Protein AF-A0A0K8SXY0-F1 (afdb_monomer)

Nearest PDB structures (foldseek):
  7ki6-assembly1_A  TM=1.899E-01  e=8.724E+00  Henipavirus hendraense

Solvent-accessible surface area (backbone atoms only — not comparable to full-atom values): 10814 Å² total; per-residue (Å²): 136,83,86,83,80,82,81,80,79,79,77,75,75,75,72,66,53,49,41,72,46,54,72,53,56,46,45,37,53,58,48,69,74,59,85,60,100,60,52,79,72,52,60,69,46,42,28,57,56,42,19,54,15,30,48,40,65,28,18,17,50,32,77,49,63,51,98,87,65,50,38,30,34,10,32,72,51,48,43,58,80,53,44,71,73,25,59,60,100,86,43,70,46,52,78,68,57,37,24,20,62,65,56,66,60,39,49,51,34,42,43,68,70,32,64,71,29,70,69,55,40,52,52,47,52,61,57,62,28,81,90,44,36,44,79,42,84,29,73,68,51,101,85,46,73,46,71,33,36,38,50,72,66,34,60,39,58,61,52,18,64,77,68,74,47,64,45,68,58,56,52,51,51,56,48,50,55,50,52,52,54,55,52,57,58,66,73,76,110

Foldseek 3Di:
DDPDDDDPPPPPPPPQAKDQDDLQRQLLLVLVVDPDDVNPVVNVCSQLQSQLLLLQNSIQQGDQADPVRFFFGGSNRHTPVLQQVADDPVGRGDRSNSRHPPCPSVVSSCCVPAVPDPVNSVLSVVCQDPPQWDWDWYDSDPPDIDTHTHGPCSCLVNCCVVVVHDSVVVSVVVVVVVVVVVVVVVVVD

Organism: Lygus hesperus (NCBI:txid30085)

Mean predicted aligned error: 8.33 Å

Secondary structure (DSSP, 8-state):
-------------------BPPHHHHHHHHHHH--SS-HHHHHTTHHHHHHHHHTTTTBTT-EEE-TTS-EEETTTTEEHHHHTT-B-SS-B--TTGGGSS-HHHHHHHHIIIIIT-HHHHHHHHHHTSTTSEEEEEEESSSS-EEEEEEES-TTHHHHHHHHT--HHHHHHHHHHHHHHHHHHHHT--

InterPro domains:
  IPR001916 Glycoside hydrolase, family 22 [PF00062] (20-129)
  IPR023346 Lysozyme-like domain superfamily [SSF53955] (19-121)

Structure (mmCIF, N/CA/C/O backbone):
data_AF-A0A0K8SXY0-F1
#
_entry.id   AF-A0A0K8SXY0-F1
#
loop_
_atom_site.group_PDB
_atom_site.id
_atom_site.type_symbol
_atom_site.label_atom_id
_atom_site.label_alt_id
_atom_site.label_comp_id
_atom_site.label_asym_id
_atom_site.label_entity_id
_atom_site.label_seq_id
_atom_site.pdbx_PDB_ins_code
_atom_site.Cartn_x
_atom_site.Cartn_y
_atom_site.Cartn_z
_atom_site.occupancy
_atom_site.B_iso_or_equiv
_atom_site.auth_seq_id
_atom_site.auth_comp_id
_atom_site.auth_asym_id
_atom_site.auth_atom_id
_atom_site.pdbx_PDB_model_num
ATOM 1 N N . ASP A 1 1 ? -59.173 16.186 -14.385 1.00 45.91 1 ASP A N 1
ATOM 2 C CA . ASP A 1 1 ? -58.382 15.503 -13.351 1.00 45.91 1 ASP A CA 1
ATOM 3 C C . ASP A 1 1 ? -57.474 14.436 -13.923 1.00 45.91 1 ASP A C 1
ATOM 5 O O . ASP A 1 1 ? -57.891 13.659 -14.769 1.00 45.91 1 ASP A O 1
ATOM 9 N N . ASN A 1 2 ? -56.249 14.426 -13.399 1.00 42.66 2 ASN A N 1
ATOM 10 C CA . ASN A 1 2 ? -55.312 13.306 -13.326 1.00 42.66 2 ASN A CA 1
ATOM 11 C C . ASN A 1 2 ? -54.768 12.685 -14.625 1.00 42.66 2 ASN A C 1
ATOM 13 O O . ASN A 1 2 ? -55.106 11.568 -15.006 1.00 42.66 2 ASN A O 1
ATOM 17 N N . MET A 1 3 ? -53.762 13.343 -15.210 1.00 43.72 3 MET A N 1
ATOM 18 C CA . MET A 1 3 ? -52.758 12.654 -16.026 1.00 43.72 3 MET A CA 1
ATOM 19 C C . MET A 1 3 ? -51.557 12.316 -15.134 1.00 43.72 3 MET A C 1
ATOM 21 O O . MET A 1 3 ? -50.691 13.145 -14.856 1.00 43.72 3 MET A O 1
ATOM 25 N N . ARG A 1 4 ? -51.568 11.087 -14.620 1.00 51.06 4 ARG A N 1
ATOM 26 C CA . ARG A 1 4 ? -50.570 10.510 -13.716 1.00 51.06 4 ARG A CA 1
ATOM 27 C C . ARG A 1 4 ? -49.247 10.332 -14.479 1.00 51.06 4 ARG A C 1
ATOM 29 O O . ARG A 1 4 ? -49.090 9.376 -15.230 1.00 51.06 4 ARG A O 1
ATOM 36 N N . ARG A 1 5 ? -48.309 11.274 -14.329 1.00 50.12 5 ARG A N 1
ATOM 37 C CA . ARG A 1 5 ? -46.941 11.159 -14.864 1.00 50.12 5 ARG A CA 1
ATOM 38 C C . ARG A 1 5 ? -46.142 10.202 -13.980 1.00 50.12 5 ARG A C 1
ATOM 40 O O . ARG A 1 5 ? -45.806 10.541 -12.850 1.00 50.12 5 ARG A O 1
ATOM 47 N N . LEU A 1 6 ? -45.862 9.006 -14.488 1.00 47.09 6 LEU A N 1
ATOM 48 C CA . LEU A 1 6 ? -44.918 8.075 -13.880 1.00 47.09 6 LEU A CA 1
ATOM 49 C C . LEU A 1 6 ? -43.503 8.500 -14.298 1.00 47.09 6 LEU A C 1
ATOM 51 O O . LEU A 1 6 ? -43.107 8.307 -15.445 1.00 47.09 6 LEU A O 1
ATOM 55 N N . VAL A 1 7 ? -42.761 9.128 -13.387 1.00 52.56 7 VAL A N 1
ATOM 56 C CA . VAL A 1 7 ? -41.328 9.393 -13.566 1.00 52.56 7 VAL A CA 1
ATOM 57 C C . VAL A 1 7 ? -40.590 8.124 -13.152 1.00 52.56 7 VAL A C 1
ATOM 59 O O . VAL A 1 7 ? -40.472 7.830 -11.966 1.00 52.56 7 VAL A O 1
ATOM 62 N N . ILE A 1 8 ? -40.146 7.337 -14.130 1.00 54.09 8 ILE A N 1
ATOM 63 C CA . ILE A 1 8 ? -39.266 6.192 -13.888 1.00 54.09 8 ILE A CA 1
ATOM 64 C C . ILE A 1 8 ? -37.859 6.760 -13.681 1.00 54.09 8 ILE A C 1
ATOM 66 O O . ILE A 1 8 ? -37.163 7.087 -14.640 1.00 54.09 8 ILE A O 1
ATOM 70 N N . LEU A 1 9 ? -37.460 6.928 -12.420 1.00 54.41 9 LEU A N 1
ATOM 71 C CA . LEU A 1 9 ? -36.069 7.177 -12.053 1.00 54.41 9 LEU A CA 1
ATOM 72 C C . LEU A 1 9 ? -35.292 5.877 -12.286 1.00 54.41 9 LEU A C 1
ATOM 74 O O . LEU A 1 9 ? -35.319 4.968 -11.458 1.00 54.41 9 LEU A O 1
ATOM 78 N N . LEU A 1 10 ? -34.630 5.776 -13.438 1.00 47.97 10 LEU A N 1
ATOM 79 C CA . LEU A 1 10 ? -33.591 4.779 -13.669 1.00 47.97 10 LEU A CA 1
ATOM 80 C C . LEU A 1 10 ? -32.416 5.114 -12.743 1.00 47.97 10 LEU A C 1
ATOM 82 O O . LEU A 1 10 ? -31.535 5.894 -13.097 1.00 47.97 10 LEU A O 1
ATOM 86 N N . PHE A 1 11 ? -32.416 4.538 -11.541 1.00 50.75 11 PHE A N 1
ATOM 87 C CA . PHE A 1 11 ? -31.198 4.397 -10.752 1.00 50.75 11 PHE A CA 1
ATOM 88 C C . PHE A 1 11 ? -30.287 3.433 -11.512 1.00 50.75 11 PHE A C 1
ATOM 90 O O . PHE A 1 11 ? -30.359 2.216 -11.349 1.00 50.75 11 PHE A O 1
ATOM 97 N N . MET A 1 12 ? -29.453 3.986 -12.392 1.00 52.22 12 MET A N 1
ATOM 98 C CA . 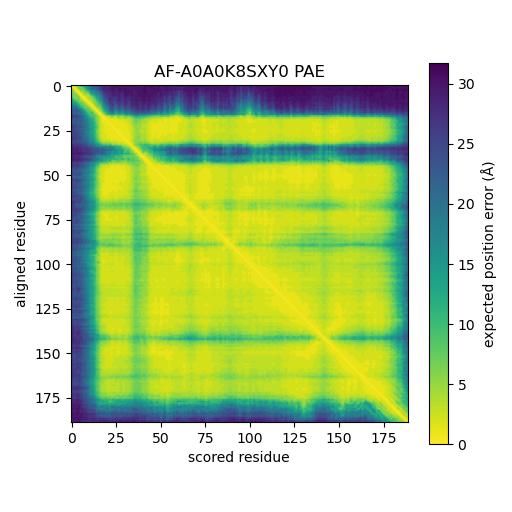MET A 1 12 ? -28.241 3.311 -12.831 1.00 52.22 12 MET A CA 1
ATOM 99 C C . MET A 1 12 ? -27.380 3.180 -11.577 1.00 52.22 12 MET A C 1
ATOM 101 O O . MET A 1 12 ? -26.667 4.110 -11.210 1.00 52.22 12 MET A O 1
ATOM 105 N N . ASN A 1 13 ? -27.515 2.059 -10.868 1.00 44.53 13 ASN A N 1
ATOM 106 C CA . ASN A 1 13 ? -26.505 1.645 -9.912 1.00 44.53 13 ASN A CA 1
ATOM 107 C C . ASN A 1 13 ? -25.232 1.479 -10.739 1.00 44.53 13 ASN A C 1
ATOM 109 O O . ASN A 1 13 ? -25.083 0.482 -11.446 1.00 44.53 13 ASN A O 1
ATOM 113 N N . ALA A 1 14 ? -24.372 2.498 -10.735 1.00 50.28 14 ALA A N 1
ATOM 114 C CA . ALA A 1 14 ? -22.998 2.326 -11.149 1.00 50.28 14 ALA A CA 1
ATOM 115 C C . ALA A 1 14 ? -22.452 1.241 -10.221 1.00 50.28 14 ALA A C 1
ATOM 117 O O . ALA A 1 14 ? -22.257 1.470 -9.029 1.00 50.28 14 ALA A O 1
ATOM 118 N N . LEU A 1 15 ? -22.349 0.020 -10.742 1.00 54.56 15 LEU A N 1
ATOM 119 C CA . LEU A 1 15 ? -21.572 -1.023 -10.105 1.00 54.56 15 LEU A CA 1
ATOM 120 C C . LEU A 1 15 ? -20.176 -0.422 -9.964 1.00 54.56 15 LEU A C 1
ATOM 122 O O . LEU A 1 15 ? -19.521 -0.167 -10.969 1.00 54.56 15 LEU A O 1
ATOM 126 N N . THR A 1 16 ? -19.769 -0.113 -8.735 1.00 57.59 16 THR A N 1
ATOM 127 C CA . THR A 1 16 ? -18.378 0.210 -8.420 1.00 57.59 16 THR A CA 1
ATOM 128 C C . THR A 1 16 ? -17.571 -1.012 -8.838 1.00 57.59 16 THR A C 1
ATOM 130 O O . THR A 1 16 ? -17.668 -2.073 -8.210 1.00 57.59 16 THR A O 1
ATOM 133 N N . HIS A 1 17 ? -16.896 -0.924 -9.979 1.00 77.69 17 HIS A N 1
ATOM 134 C CA . HIS A 1 17 ? -16.171 -2.046 -10.544 1.00 77.69 17 HIS A CA 1
ATOM 135 C C . HIS A 1 17 ? -14.803 -2.094 -9.880 1.00 77.69 17 HIS A C 1
ATOM 137 O O . HIS A 1 17 ? -13.905 -1.364 -10.256 1.00 77.69 17 HIS A O 1
ATOM 143 N N . GLY A 1 18 ? -14.636 -2.969 -8.891 1.00 84.56 18 GLY A N 1
ATOM 144 C CA . GLY A 1 18 ? -13.308 -3.294 -8.385 1.00 84.56 18 GLY A CA 1
ATOM 145 C C . GLY A 1 18 ? -12.412 -3.865 -9.485 1.00 84.56 18 GLY A C 1
ATOM 146 O O . GLY A 1 18 ? -12.882 -4.588 -10.370 1.00 84.56 18 GLY A O 1
ATOM 147 N N . ARG A 1 19 ? -11.109 -3.599 -9.403 1.00 94.19 19 ARG A N 1
ATOM 148 C CA . ARG A 1 19 ? -10.103 -4.084 -10.351 1.00 94.19 19 ARG A CA 1
ATOM 149 C C . ARG A 1 19 ? -8.942 -4.760 -9.631 1.00 94.19 19 ARG A C 1
ATOM 151 O O . ARG A 1 19 ? -8.464 -4.288 -8.607 1.00 94.19 19 ARG A O 1
ATOM 158 N N . VAL A 1 20 ? -8.442 -5.849 -10.214 1.00 97.00 20 VAL A N 1
ATOM 159 C CA . VAL A 1 20 ? -7.160 -6.452 -9.828 1.00 97.00 20 VAL A CA 1
ATOM 160 C C . VAL A 1 20 ? -6.093 -5.997 -10.816 1.00 97.00 20 VAL A C 1
ATOM 162 O O . VAL A 1 20 ? -6.227 -6.224 -12.019 1.00 97.00 20 VAL A O 1
ATOM 165 N N . PHE A 1 21 ? -5.048 -5.343 -10.320 1.00 96.62 21 PHE A N 1
ATOM 166 C CA . PHE A 1 21 ? -3.928 -4.872 -11.131 1.00 96.62 21 PHE A CA 1
ATOM 167 C C . PHE A 1 21 ? -2.786 -5.890 -11.128 1.00 96.62 21 PHE A C 1
ATOM 169 O O . PHE A 1 21 ? -2.522 -6.563 -10.133 1.00 96.62 21 PHE A O 1
ATOM 176 N N . THR A 1 22 ? -2.022 -5.967 -12.212 1.00 96.38 22 THR A N 1
ATOM 177 C CA . THR A 1 22 ? -0.651 -6.484 -12.109 1.00 96.38 22 THR A CA 1
ATOM 178 C C . THR A 1 22 ? 0.255 -5.438 -11.435 1.00 96.38 22 THR A C 1
ATOM 180 O O . THR A 1 22 ? -0.043 -4.241 -11.501 1.00 96.38 22 THR A O 1
ATOM 183 N N . PRO A 1 23 ? 1.404 -5.831 -10.842 1.00 96.44 23 PRO A N 1
ATOM 184 C CA . PRO A 1 23 ? 2.318 -4.869 -10.220 1.00 96.44 23 PRO A CA 1
ATOM 185 C C . PRO A 1 23 ? 2.741 -3.746 -11.181 1.00 96.44 23 PRO A C 1
ATOM 187 O O . PRO A 1 23 ? 2.809 -2.581 -10.798 1.00 96.44 23 PRO A O 1
ATOM 190 N N . CYS A 1 24 ? 3.005 -4.096 -12.446 1.00 95.75 24 CYS A N 1
ATOM 191 C CA . CYS A 1 24 ? 3.477 -3.144 -13.447 1.00 95.75 24 CYS A CA 1
ATOM 192 C C . CYS A 1 24 ? 2.359 -2.242 -13.987 1.00 95.75 24 CYS A C 1
ATOM 194 O O . CYS A 1 24 ? 2.595 -1.056 -14.210 1.00 95.75 24 CYS A O 1
ATOM 196 N N . GLU A 1 25 ? 1.133 -2.755 -14.142 1.00 95.31 25 GLU A N 1
ATOM 197 C CA . GLU A 1 25 ? -0.023 -1.904 -14.452 1.00 95.31 25 GLU A CA 1
ATOM 198 C C . GLU A 1 25 ? -0.272 -0.893 -13.339 1.00 95.31 25 GLU A C 1
ATOM 200 O O . GLU A 1 25 ? -0.448 0.283 -13.634 1.00 95.31 25 GLU A O 1
ATOM 205 N N . LEU A 1 26 ? -0.230 -1.322 -12.074 1.00 95.06 26 LEU A N 1
ATOM 206 C CA . LEU A 1 26 ? -0.412 -0.415 -10.946 1.00 95.06 26 LEU A CA 1
ATOM 207 C C . LEU A 1 26 ? 0.667 0.675 -10.920 1.00 95.06 26 LEU A C 1
ATOM 209 O O . LEU A 1 26 ? 0.347 1.854 -10.794 1.00 95.06 26 LEU A O 1
ATOM 213 N N . ALA A 1 27 ? 1.935 0.299 -11.097 1.00 93.88 27 ALA A N 1
ATOM 214 C CA . ALA A 1 27 ? 3.042 1.250 -11.143 1.00 93.88 27 ALA A CA 1
ATOM 215 C C . ALA A 1 27 ? 2.871 2.293 -12.262 1.00 93.88 27 ALA A C 1
ATOM 217 O O . ALA A 1 27 ? 3.079 3.487 -12.041 1.00 93.88 27 ALA A O 1
ATOM 218 N N . THR A 1 28 ? 2.456 1.854 -13.454 1.00 91.62 28 THR A N 1
ATOM 219 C CA . THR A 1 28 ? 2.170 2.740 -14.592 1.00 91.62 28 THR A CA 1
ATOM 220 C C . THR A 1 28 ? 0.970 3.646 -14.316 1.00 91.62 28 THR A C 1
ATOM 222 O O . THR A 1 28 ? 1.029 4.836 -14.616 1.00 91.62 28 THR A O 1
ATOM 225 N N . THR A 1 29 ? -0.097 3.125 -13.707 1.00 90.81 29 THR A N 1
ATOM 226 C CA . THR A 1 29 ? -1.271 3.917 -13.314 1.00 90.81 29 THR A CA 1
ATOM 227 C C . THR A 1 29 ? -0.889 5.002 -12.305 1.00 90.81 29 THR A C 1
ATOM 229 O O . THR A 1 29 ? -1.190 6.170 -12.534 1.00 90.81 29 THR A O 1
ATOM 232 N N . ILE A 1 30 ? -0.150 4.651 -11.244 1.00 89.19 30 ILE A N 1
ATOM 233 C CA . ILE A 1 30 ? 0.356 5.607 -10.245 1.00 89.19 30 ILE A CA 1
ATOM 234 C C . ILE A 1 30 ? 1.203 6.684 -10.921 1.00 89.19 30 ILE A C 1
ATOM 236 O O . ILE A 1 30 ? 0.968 7.869 -10.708 1.00 89.19 30 ILE A O 1
ATOM 240 N N . LYS A 1 31 ? 2.148 6.292 -11.783 1.00 86.31 31 LYS A N 1
ATOM 241 C CA . LYS A 1 31 ? 2.981 7.235 -12.536 1.00 86.31 31 LYS A CA 1
ATOM 242 C C . LYS A 1 31 ? 2.138 8.229 -13.341 1.00 86.31 31 LYS A C 1
ATOM 244 O O . LYS A 1 31 ? 2.432 9.417 -13.318 1.00 86.31 31 LYS A O 1
ATOM 249 N N . ASN A 1 32 ? 1.103 7.764 -14.037 1.00 84.31 32 ASN A N 1
ATOM 250 C CA . ASN A 1 32 ? 0.272 8.619 -14.888 1.00 84.31 32 ASN A CA 1
ATOM 251 C C . ASN A 1 32 ? -0.569 9.634 -14.096 1.00 84.31 32 ASN A C 1
ATOM 253 O O . ASN A 1 32 ? -0.969 10.650 -14.653 1.00 84.31 32 ASN A O 1
ATOM 257 N N . TYR A 1 33 ? -0.807 9.426 -12.798 1.00 78.12 33 TYR A N 1
ATOM 258 C CA . TYR A 1 33 ? -1.410 10.471 -11.963 1.00 78.12 33 TYR A CA 1
ATOM 259 C C . TYR A 1 33 ? -0.448 11.635 -11.667 1.00 78.12 33 TYR A C 1
ATOM 261 O O . TYR A 1 33 ? -0.899 12.727 -11.315 1.00 78.12 33 TYR A O 1
ATOM 269 N N . TYR A 1 34 ? 0.859 11.439 -11.851 1.00 70.44 34 TYR A N 1
ATOM 270 C CA . TYR A 1 34 ? 1.905 12.427 -11.601 1.00 70.44 34 TYR A CA 1
ATOM 271 C C . TYR A 1 34 ? 2.494 12.930 -12.922 1.00 70.44 34 TYR A C 1
ATOM 273 O O . TYR A 1 34 ? 3.452 12.376 -13.453 1.00 70.44 34 TYR A O 1
ATOM 281 N N . HIS A 1 35 ? 1.916 14.009 -13.454 1.00 57.72 35 HIS A N 1
ATOM 282 C CA . HIS A 1 35 ? 2.332 14.604 -14.729 1.00 57.72 35 HIS A CA 1
ATOM 283 C C . HIS A 1 35 ? 3.331 15.775 -14.616 1.00 57.72 35 HIS A C 1
ATOM 285 O O . HIS A 1 35 ? 3.745 16.281 -15.654 1.00 57.72 35 HIS A O 1
ATOM 291 N N . ASP A 1 36 ? 3.746 16.207 -13.415 1.00 51.66 36 ASP A N 1
ATOM 292 C CA . ASP A 1 36 ? 4.517 17.454 -13.255 1.00 51.66 36 ASP A CA 1
ATOM 293 C C . ASP A 1 36 ? 5.678 17.393 -12.243 1.00 51.66 36 ASP A C 1
ATOM 295 O O . ASP A 1 36 ? 5.677 16.551 -11.349 1.00 51.66 36 ASP A O 1
ATOM 299 N N . SER A 1 37 ? 6.630 18.323 -12.435 1.00 47.69 37 SER A N 1
ATOM 300 C CA . SER A 1 37 ? 7.948 18.661 -11.813 1.00 47.69 37 SER A CA 1
ATOM 301 C C . SER A 1 37 ? 8.479 18.049 -10.488 1.00 47.69 37 SER A C 1
ATOM 303 O O . SER A 1 37 ? 9.622 18.331 -10.137 1.00 47.69 37 SER A O 1
ATOM 305 N N . GLN A 1 38 ? 7.751 17.191 -9.772 1.00 52.75 38 GLN A N 1
ATOM 306 C CA . GLN A 1 38 ? 8.204 16.435 -8.583 1.00 52.75 38 GLN A CA 1
ATOM 307 C C . GLN A 1 38 ? 8.460 14.941 -8.883 1.00 52.75 38 GLN A C 1
ATOM 309 O O . GLN A 1 38 ? 8.506 14.100 -7.985 1.00 52.75 38 GLN A O 1
ATOM 314 N N . PHE A 1 39 ? 8.603 14.606 -10.166 1.00 55.56 39 PHE A N 1
ATOM 315 C CA . PHE A 1 39 ? 8.658 13.237 -10.680 1.00 55.56 39 PHE A CA 1
ATOM 316 C C . PHE A 1 39 ? 9.787 12.387 -10.063 1.00 55.56 39 PHE A C 1
ATOM 318 O O . PHE A 1 39 ? 9.555 11.231 -9.716 1.00 55.56 39 PHE A O 1
ATOM 325 N N . ASP A 1 40 ? 10.978 12.953 -9.852 1.00 58.28 40 ASP A N 1
ATOM 326 C CA . ASP A 1 40 ? 12.166 12.175 -9.460 1.00 58.28 40 ASP A CA 1
ATOM 327 C C . ASP A 1 40 ? 12.148 11.677 -8.005 1.00 58.28 40 ASP A C 1
ATOM 329 O O . ASP A 1 40 ? 12.652 10.589 -7.717 1.00 58.28 40 ASP A O 1
ATOM 333 N N . GLU A 1 41 ? 11.556 12.437 -7.081 1.00 62.56 41 GLU A N 1
ATOM 334 C CA . GLU A 1 41 ? 11.386 12.008 -5.683 1.00 62.56 41 GLU A CA 1
ATOM 335 C C . GLU A 1 41 ? 10.215 11.025 -5.558 1.00 62.56 41 GLU A C 1
ATOM 337 O O . GLU A 1 41 ? 10.265 10.055 -4.804 1.00 62.56 41 GLU A O 1
ATOM 342 N N . PHE A 1 42 ? 9.170 11.222 -6.364 1.00 64.62 42 PHE A N 1
ATOM 343 C CA . PHE A 1 42 ? 7.967 10.407 -6.301 1.00 64.62 42 PHE A CA 1
ATOM 344 C C . PHE A 1 42 ? 8.144 9.017 -6.937 1.00 64.62 42 PHE A C 1
ATOM 346 O O . PHE A 1 42 ? 7.670 8.021 -6.384 1.00 64.62 42 PHE A O 1
ATOM 353 N N . VAL A 1 43 ? 8.886 8.907 -8.047 1.00 63.09 43 VAL A N 1
ATOM 354 C CA . VAL A 1 43 ? 9.197 7.611 -8.683 1.00 63.09 43 VAL A CA 1
ATOM 355 C C . VAL A 1 43 ? 9.927 6.668 -7.725 1.00 63.09 43 VAL A C 1
ATOM 357 O O . VAL A 1 43 ? 9.708 5.457 -7.785 1.00 63.09 43 VAL A O 1
ATOM 360 N N . GLN A 1 44 ? 10.738 7.199 -6.805 1.00 75.56 44 GLN A N 1
ATOM 361 C CA . GLN A 1 44 ? 11.455 6.385 -5.817 1.00 75.56 44 GLN A CA 1
ATOM 362 C C . GLN A 1 44 ? 10.511 5.662 -4.849 1.00 75.56 44 GLN A C 1
ATOM 364 O O . GLN A 1 44 ? 10.848 4.579 -4.377 1.00 75.56 44 GLN A O 1
ATOM 369 N N . ASN A 1 45 ? 9.307 6.194 -4.622 1.00 87.25 45 ASN A N 1
ATOM 370 C CA . ASN A 1 45 ? 8.320 5.592 -3.727 1.00 87.25 45 ASN A CA 1
ATOM 371 C C . ASN A 1 45 ? 7.397 4.582 -4.425 1.00 87.25 45 ASN A C 1
ATOM 373 O O . ASN A 1 45 ? 6.762 3.775 -3.745 1.00 87.25 45 ASN A O 1
ATOM 377 N N . ILE A 1 46 ? 7.336 4.571 -5.766 1.00 91.62 46 ILE A N 1
ATOM 378 C CA . ILE A 1 46 ? 6.470 3.651 -6.528 1.00 91.62 46 ILE A CA 1
ATOM 379 C C . ILE A 1 46 ? 6.691 2.181 -6.124 1.00 91.62 46 ILE A C 1
ATOM 381 O O . ILE A 1 46 ? 5.696 1.497 -5.883 1.00 91.62 46 ILE A O 1
ATOM 385 N N . PRO A 1 47 ? 7.931 1.662 -5.998 1.00 95.25 47 PRO A N 1
ATOM 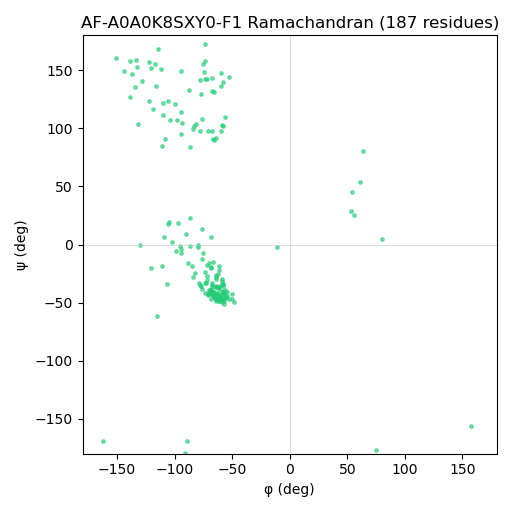386 C CA . PRO A 1 47 ? 8.142 0.280 -5.570 1.00 95.25 47 PRO A CA 1
ATOM 387 C C . PRO A 1 47 ? 7.541 -0.042 -4.196 1.00 95.25 47 PRO A C 1
ATOM 389 O O . PRO A 1 47 ? 6.936 -1.102 -4.048 1.00 95.25 47 PRO A O 1
ATOM 392 N N . LEU A 1 48 ? 7.661 0.865 -3.219 1.00 96.12 48 LEU A N 1
ATOM 393 C CA . LEU A 1 48 ? 7.092 0.678 -1.881 1.00 96.12 48 LEU A CA 1
ATOM 394 C C . LEU A 1 48 ? 5.560 0.708 -1.926 1.00 96.12 48 LEU A C 1
ATOM 396 O O . LEU A 1 48 ? 4.918 -0.196 -1.400 1.00 96.12 48 LEU A O 1
ATOM 400 N N . ILE A 1 49 ? 4.968 1.685 -2.618 1.00 95.69 49 ILE A N 1
ATOM 401 C CA . ILE A 1 49 ? 3.509 1.793 -2.793 1.00 95.69 49 ILE A CA 1
ATOM 402 C C . ILE A 1 49 ? 2.943 0.518 -3.436 1.00 95.69 49 ILE A C 1
ATOM 404 O O . ILE A 1 49 ? 1.952 -0.043 -2.965 1.00 95.69 49 ILE A O 1
ATOM 408 N N . VAL A 1 50 ? 3.594 0.030 -4.496 1.00 97.25 50 VAL A N 1
ATOM 409 C CA . VAL A 1 50 ? 3.210 -1.215 -5.171 1.00 97.25 50 VAL A CA 1
ATOM 410 C C . VAL A 1 50 ? 3.347 -2.406 -4.224 1.00 97.25 50 VAL A C 1
ATOM 412 O O . VAL A 1 50 ? 2.455 -3.250 -4.190 1.00 97.25 50 VAL A O 1
ATOM 415 N N . CYS A 1 51 ? 4.405 -2.481 -3.417 1.00 98.31 51 CYS A N 1
ATOM 416 C CA . CYS A 1 51 ? 4.549 -3.553 -2.436 1.00 98.31 51 CYS A CA 1
ATOM 417 C C . CYS A 1 51 ? 3.410 -3.564 -1.404 1.00 98.31 51 CYS A C 1
ATOM 419 O O . CYS A 1 51 ? 2.832 -4.623 -1.146 1.00 98.31 51 CYS A O 1
ATOM 421 N N . ILE A 1 52 ? 3.026 -2.395 -0.879 1.00 98.19 52 ILE A N 1
ATOM 422 C CA . ILE A 1 52 ? 1.909 -2.251 0.068 1.00 98.19 52 ILE A CA 1
ATOM 423 C C . ILE A 1 52 ? 0.614 -2.794 -0.547 1.00 98.19 52 ILE A C 1
ATOM 425 O O . ILE A 1 52 ? -0.070 -3.611 0.073 1.00 98.19 52 ILE A O 1
ATOM 429 N N . ALA A 1 53 ? 0.323 -2.428 -1.798 1.00 98.25 53 ALA A N 1
ATOM 430 C CA . ALA A 1 53 ? -0.824 -2.963 -2.532 1.00 98.25 53 ALA A CA 1
ATOM 431 C C . ALA A 1 53 ? -0.722 -4.476 -2.802 1.00 98.25 53 ALA A C 1
ATOM 433 O O . ALA A 1 53 ? -1.731 -5.184 -2.878 1.00 98.25 53 ALA A O 1
ATOM 434 N N . GLY A 1 54 ? 0.499 -5.006 -2.902 1.00 98.31 54 GLY A N 1
ATOM 435 C CA . GLY A 1 54 ? 0.765 -6.432 -3.075 1.00 98.31 54 GLY A CA 1
ATOM 436 C C . GLY A 1 54 ? 0.214 -7.287 -1.936 1.00 98.31 54 GLY A C 1
ATOM 437 O O . GLY A 1 54 ? -0.315 -8.367 -2.197 1.00 98.31 54 GLY A O 1
ATOM 438 N N . TYR A 1 55 ? 0.220 -6.784 -0.700 1.00 98.12 55 TYR A N 1
ATOM 439 C CA . TYR A 1 55 ? -0.403 -7.465 0.441 1.00 98.12 55 TYR A CA 1
ATOM 440 C C . TYR A 1 55 ? -1.930 -7.555 0.357 1.00 98.12 55 TYR A C 1
ATOM 442 O O . TYR A 1 55 ? -2.539 -8.327 1.093 1.00 98.12 55 TYR A O 1
ATOM 450 N N . LYS A 1 56 ? -2.562 -6.777 -0.528 1.00 97.81 56 LYS A N 1
ATOM 451 C CA . LYS A 1 56 ? -4.004 -6.817 -0.824 1.00 97.81 56 LYS A CA 1
ATOM 452 C C . LYS A 1 56 ? -4.287 -7.491 -2.164 1.00 97.81 56 LYS A C 1
ATOM 454 O O . LYS A 1 56 ? -5.351 -7.319 -2.753 1.00 97.81 56 LYS A O 1
ATOM 459 N N . ASN A 1 57 ? -3.315 -8.264 -2.658 1.00 97.50 57 ASN A N 1
ATOM 460 C CA . ASN A 1 57 ? -3.338 -8.913 -3.967 1.00 97.50 57 ASN A CA 1
ATOM 461 C C . ASN A 1 57 ? -3.622 -7.938 -5.118 1.00 97.50 57 ASN A C 1
ATOM 463 O O . ASN A 1 57 ? -4.194 -8.342 -6.127 1.00 97.50 57 ASN A O 1
ATOM 467 N N . TYR A 1 58 ? -3.233 -6.666 -4.967 1.00 97.88 58 TYR A N 1
ATOM 468 C CA . TYR A 1 58 ? -3.486 -5.609 -5.947 1.00 97.88 58 TYR A CA 1
ATOM 469 C C . TYR A 1 58 ? -4.967 -5.432 -6.315 1.00 97.88 58 TYR A C 1
ATOM 471 O O . TYR A 1 58 ? -5.275 -4.985 -7.418 1.00 97.88 58 TYR A O 1
ATOM 479 N N . ASN A 1 59 ? -5.884 -5.820 -5.428 1.00 97.62 59 ASN A N 1
ATOM 480 C CA . ASN A 1 59 ? -7.321 -5.732 -5.651 1.00 97.62 59 ASN A CA 1
ATOM 481 C C . ASN A 1 59 ? -7.860 -4.423 -5.061 1.00 97.62 59 ASN A C 1
ATOM 483 O O . ASN A 1 59 ? -7.865 -4.260 -3.843 1.00 97.62 59 ASN A O 1
ATOM 487 N N . SER A 1 60 ? -8.353 -3.512 -5.900 1.00 97.00 60 SER A N 1
ATOM 488 C CA . SER A 1 60 ? -8.928 -2.243 -5.438 1.00 97.00 60 SER A CA 1
ATOM 489 C C . SER A 1 60 ? -10.236 -2.413 -4.674 1.00 97.00 60 SER A C 1
ATOM 491 O O . SER A 1 60 ? -10.571 -1.577 -3.859 1.00 97.00 60 SER A O 1
ATOM 493 N N . SER A 1 61 ? -10.924 -3.545 -4.826 1.00 96.75 61 SER A N 1
ATOM 494 C CA . SER A 1 61 ? -12.112 -3.880 -4.029 1.00 96.75 61 SER A CA 1
ATOM 495 C C . SER A 1 61 ? -11.815 -4.789 -2.834 1.00 96.75 61 SER A C 1
ATOM 497 O O . SER A 1 61 ? -12.719 -5.452 -2.316 1.00 96.75 61 SER A O 1
ATOM 499 N N . TYR A 1 62 ? -10.551 -4.870 -2.402 1.00 97.44 62 TYR A N 1
ATOM 500 C CA . TYR A 1 62 ? -10.153 -5.713 -1.278 1.00 97.44 62 TYR A CA 1
ATOM 501 C C . TYR A 1 62 ? -10.910 -5.350 0.008 1.00 97.44 62 TYR A C 1
ATOM 503 O O . TYR A 1 62 ? -11.106 -4.177 0.335 1.00 97.44 62 TYR A O 1
ATOM 511 N N . ARG A 1 63 ? -11.301 -6.380 0.764 1.00 96.44 63 ARG A N 1
ATOM 512 C CA . ARG A 1 63 ? -11.959 -6.261 2.068 1.00 96.44 63 ARG A CA 1
ATOM 513 C C . ARG A 1 63 ? -11.381 -7.301 3.021 1.00 96.44 63 ARG A C 1
ATOM 515 O O . ARG A 1 63 ? -11.386 -8.487 2.705 1.00 96.44 63 ARG A O 1
ATOM 522 N N . LEU A 1 64 ? -10.933 -6.851 4.186 1.00 96.06 64 LEU A N 1
ATOM 523 C CA . LEU A 1 64 ? -10.583 -7.695 5.327 1.00 96.06 64 LEU A CA 1
ATOM 524 C C . LEU A 1 64 ? -11.257 -7.113 6.558 1.00 96.06 64 LEU A C 1
ATOM 526 O O . LEU A 1 64 ? -10.834 -6.067 7.046 1.00 96.06 64 LEU A O 1
ATOM 530 N N . THR A 1 65 ? -12.336 -7.744 7.005 1.00 95.19 65 THR A N 1
ATOM 531 C CA . THR A 1 65 ? -13.261 -7.153 7.976 1.00 95.19 65 THR A CA 1
ATOM 532 C C . THR A 1 65 ? -13.686 -8.155 9.033 1.00 95.19 65 THR A C 1
ATOM 534 O O . THR A 1 65 ? -13.874 -9.333 8.729 1.00 95.19 65 THR A O 1
ATOM 537 N N . SER A 1 66 ? -13.909 -7.669 10.249 1.00 91.81 66 SER A N 1
ATOM 538 C CA . SER A 1 66 ? -14.632 -8.382 11.300 1.00 91.81 66 SER A CA 1
ATOM 539 C C . SER A 1 66 ? -16.137 -8.402 11.015 1.00 91.81 66 SER A C 1
ATOM 541 O O . SER A 1 66 ? -16.623 -7.762 10.079 1.00 91.81 66 SER A O 1
ATOM 543 N N . GLU A 1 67 ? -16.891 -9.149 11.827 1.00 89.69 67 GLU A N 1
ATOM 544 C CA . GLU A 1 67 ? -18.348 -9.294 11.682 1.00 89.69 67 GLU A CA 1
ATOM 545 C C . GLU A 1 67 ? -19.110 -7.961 11.768 1.00 89.69 67 GLU A C 1
ATOM 547 O O . GLU A 1 67 ? -20.150 -7.799 11.134 1.00 89.69 67 GLU A O 1
ATOM 552 N N . ASP A 1 68 ? -18.583 -6.990 12.516 1.00 88.69 68 ASP A N 1
ATOM 553 C CA . ASP A 1 68 ? -19.150 -5.645 12.667 1.00 88.69 68 ASP A CA 1
ATOM 554 C C . ASP A 1 68 ? -18.843 -4.708 11.480 1.00 88.69 68 ASP A C 1
ATOM 556 O O . ASP A 1 68 ? -19.298 -3.564 11.459 1.00 88.69 68 ASP A O 1
ATOM 560 N N . GLY A 1 69 ? -18.079 -5.174 10.486 1.00 85.50 69 GLY A N 1
ATOM 561 C CA . GLY A 1 69 ? -17.654 -4.379 9.335 1.00 85.50 69 GLY A CA 1
ATOM 562 C C . GLY A 1 69 ? -16.462 -3.457 9.612 1.00 85.50 69 GLY A C 1
ATOM 563 O O . GLY A 1 69 ? -16.054 -2.705 8.723 1.00 85.50 69 GLY A O 1
ATOM 564 N N . THR A 1 70 ? -15.855 -3.506 10.797 1.00 91.19 70 THR A N 1
ATOM 565 C CA . THR A 1 70 ? -14.578 -2.830 11.051 1.00 91.19 70 THR A CA 1
ATOM 566 C C . THR A 1 70 ? -13.454 -3.601 10.354 1.00 91.19 70 THR A C 1
ATOM 568 O O . THR A 1 70 ? -13.485 -4.825 10.257 1.00 91.19 70 THR A O 1
ATOM 571 N N . GLY A 1 71 ? -12.462 -2.908 9.793 1.00 94.75 71 GLY A N 1
ATOM 572 C CA . GLY A 1 71 ? -11.373 -3.586 9.093 1.00 94.75 71 GLY A CA 1
ATOM 573 C C . GLY A 1 71 ? -10.642 -2.718 8.086 1.00 94.75 71 GLY A C 1
ATOM 574 O O . GLY A 1 71 ? -10.636 -1.493 8.194 1.00 94.75 71 GLY A O 1
ATOM 575 N N . TYR A 1 72 ? -10.024 -3.373 7.109 1.00 96.88 72 TYR A N 1
ATOM 576 C CA . TYR A 1 72 ? -9.149 -2.777 6.107 1.00 96.88 72 TYR A CA 1
ATOM 577 C C . TYR A 1 72 ? -9.726 -2.931 4.702 1.00 96.88 72 TYR A C 1
ATOM 579 O O . TYR A 1 72 ? -10.191 -4.008 4.317 1.00 96.88 72 TYR A O 1
ATOM 587 N N . TYR A 1 73 ? -9.644 -1.853 3.929 1.00 97.12 73 TYR A N 1
ATOM 588 C CA . TYR A 1 73 ? -10.338 -1.713 2.656 1.00 97.12 73 TYR A CA 1
ATOM 589 C C . TYR A 1 73 ? -9.433 -1.201 1.548 1.00 97.12 73 TYR A C 1
ATOM 591 O O . TYR A 1 73 ? -8.479 -0.459 1.794 1.00 97.12 73 TYR A O 1
ATOM 599 N N . GLY A 1 74 ? -9.784 -1.567 0.325 1.00 96.69 74 GLY A N 1
ATOM 600 C CA . GLY A 1 74 ? -9.207 -0.968 -0.860 1.00 96.69 74 GLY A CA 1
ATOM 601 C C . GLY A 1 74 ? -7.797 -1.433 -1.162 1.00 96.69 74 GLY A C 1
ATOM 602 O O . GLY A 1 74 ? -7.207 -2.270 -0.464 1.00 96.69 74 GLY A O 1
ATOM 603 N N . LEU A 1 75 ? -7.238 -0.837 -2.209 1.00 97.12 75 LEU A N 1
ATOM 604 C CA . LEU A 1 75 ? -5.950 -1.230 -2.766 1.00 97.12 75 LEU A CA 1
ATOM 605 C C . LEU A 1 75 ? -4.810 -1.167 -1.738 1.00 97.12 75 LEU A C 1
ATOM 607 O O . LEU A 1 75 ? -3.902 -1.993 -1.769 1.00 97.12 75 LEU A O 1
ATOM 611 N N . PHE A 1 76 ? -4.873 -0.206 -0.815 1.00 97.06 76 PHE A N 1
ATOM 612 C CA . PHE A 1 76 ? -3.830 0.045 0.183 1.00 97.06 76 PHE A CA 1
ATOM 613 C C . PHE A 1 76 ? -4.164 -0.482 1.582 1.00 97.06 76 PHE A C 1
ATOM 615 O O . PHE A 1 76 ? -3.371 -0.293 2.504 1.00 97.06 76 PHE A O 1
ATOM 622 N N . GLY A 1 77 ? -5.310 -1.148 1.767 1.00 96.50 77 GLY A N 1
ATOM 623 C CA . GLY A 1 77 ? -5.726 -1.644 3.077 1.00 96.50 77 GLY A CA 1
ATOM 624 C C . GLY A 1 77 ? -5.912 -0.518 4.090 1.00 96.50 77 GLY A C 1
ATOM 625 O O . GLY A 1 77 ? -5.307 -0.544 5.157 1.00 96.50 77 GLY A O 1
ATOM 626 N N . ILE A 1 78 ? -6.720 0.481 3.753 1.00 96.62 78 ILE A N 1
ATOM 627 C CA . ILE A 1 78 ? -7.007 1.628 4.613 1.00 96.62 78 ILE A CA 1
ATOM 628 C C . ILE A 1 78 ? -7.997 1.195 5.691 1.00 96.62 78 ILE A C 1
ATOM 630 O O . ILE A 1 78 ? -9.023 0.580 5.395 1.00 96.62 78 ILE A O 1
ATOM 634 N N . HIS A 1 79 ? -7.679 1.486 6.952 1.00 95.62 79 HIS A N 1
ATOM 635 C CA . HIS A 1 79 ? -8.548 1.120 8.064 1.00 95.62 79 HIS A CA 1
ATOM 636 C C . HIS A 1 79 ? -9.861 1.917 8.023 1.00 95.62 79 HIS A C 1
ATOM 638 O O . HIS A 1 79 ? -9.856 3.109 7.714 1.00 95.62 79 HIS A O 1
ATOM 644 N N . HIS A 1 80 ? -10.981 1.287 8.389 1.00 94.62 80 HIS A N 1
ATOM 645 C CA . HIS A 1 80 ? -12.324 1.873 8.323 1.00 94.62 80 HIS A CA 1
ATOM 646 C C . HIS A 1 8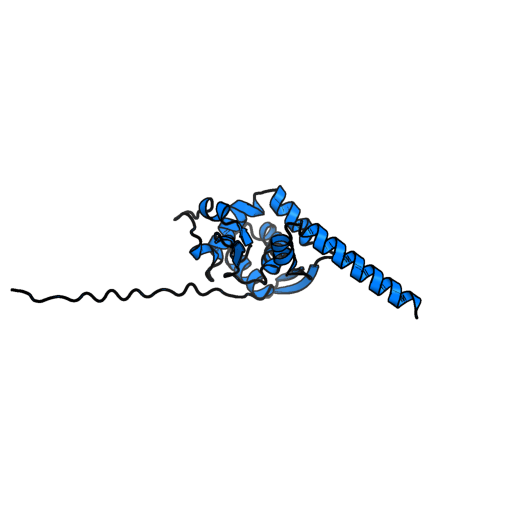0 ? -12.422 3.261 8.979 1.00 94.62 80 HIS A C 1
ATOM 648 O O . HIS A 1 80 ? -13.018 4.180 8.419 1.00 94.62 80 HIS A O 1
ATOM 654 N N . SER A 1 81 ? -11.800 3.432 10.152 1.00 93.69 81 SER A N 1
ATOM 655 C CA . SER A 1 81 ? -11.792 4.709 10.882 1.00 93.69 81 SER A CA 1
ATOM 656 C C . SER A 1 81 ? -11.071 5.830 10.140 1.00 93.69 81 SER A C 1
ATOM 658 O O . SER A 1 81 ? -11.405 7.000 10.317 1.00 93.69 81 SER A O 1
ATOM 660 N N . ASP A 1 82 ? -10.079 5.480 9.325 1.00 95.75 82 ASP A N 1
ATOM 661 C CA . ASP A 1 82 ? -9.199 6.439 8.670 1.00 95.75 82 ASP A CA 1
ATOM 662 C C . ASP A 1 82 ? -9.829 6.976 7.383 1.00 95.75 82 ASP A C 1
ATOM 664 O O . ASP A 1 82 ? -9.600 8.131 7.032 1.00 95.75 82 ASP A O 1
ATOM 668 N N . ILE A 1 83 ? -10.693 6.195 6.725 1.00 94.94 83 ILE A N 1
ATOM 669 C CA . ILE A 1 83 ? -11.384 6.595 5.486 1.00 94.94 83 ILE A CA 1
ATOM 670 C C . ILE A 1 83 ? -12.137 7.916 5.686 1.00 94.94 83 ILE A C 1
ATOM 672 O O . ILE A 1 83 ? -12.010 8.837 4.885 1.00 94.94 83 ILE A O 1
ATOM 676 N N . ASN A 1 84 ? -12.844 8.063 6.809 1.00 88.94 84 ASN A N 1
ATOM 677 C CA . ASN A 1 84 ? -13.615 9.275 7.113 1.00 88.94 84 ASN A CA 1
ATOM 678 C C . ASN A 1 84 ? -12.739 10.504 7.425 1.00 88.94 84 ASN A C 1
ATOM 680 O O . ASN A 1 84 ? -13.243 11.634 7.455 1.00 88.94 84 ASN A O 1
ATOM 684 N N . SER A 1 85 ? -11.448 10.290 7.700 1.00 92.38 85 SER A N 1
ATOM 685 C CA . SER A 1 85 ? -10.462 11.360 7.875 1.00 92.38 85 SER A CA 1
ATOM 686 C C . SER A 1 85 ? -9.866 11.825 6.543 1.00 92.38 85 SER A C 1
ATOM 688 O O . SER A 1 85 ? -9.358 12.943 6.465 1.00 92.38 85 SER A O 1
ATOM 690 N N . CYS A 1 86 ? -9.988 11.013 5.489 1.00 94.50 86 CYS A N 1
ATOM 691 C CA . CYS A 1 86 ? -9.512 11.346 4.159 1.00 94.50 86 CYS A CA 1
ATOM 692 C C . CYS A 1 86 ? -10.448 12.313 3.436 1.00 94.50 86 CYS A C 1
ATOM 694 O O . CYS A 1 86 ? -11.679 12.220 3.482 1.00 94.50 86 CYS A O 1
ATOM 696 N N . SER A 1 87 ? -9.843 13.238 2.701 1.00 92.31 87 SER A N 1
ATOM 697 C CA . SER A 1 87 ? -10.573 14.151 1.825 1.00 92.31 87 SER A CA 1
ATOM 698 C C . SER A 1 87 ? -9.803 14.447 0.549 1.00 92.31 87 SER A C 1
ATOM 700 O O . SER A 1 87 ? -8.571 14.461 0.530 1.00 92.31 87 SER A O 1
ATOM 702 N N . THR A 1 88 ? -10.541 14.701 -0.525 1.00 87.12 88 THR A N 1
ATOM 703 C CA . THR A 1 88 ? -10.031 15.422 -1.688 1.00 87.12 88 THR A CA 1
ATOM 704 C C . THR A 1 88 ? -10.305 16.916 -1.504 1.00 87.12 88 THR A C 1
ATOM 706 O O . THR A 1 88 ? -10.899 17.348 -0.515 1.00 87.12 88 THR A O 1
ATOM 709 N N . ARG A 1 89 ? -9.919 17.736 -2.487 1.00 84.81 89 ARG A N 1
ATOM 710 C CA . ARG A 1 89 ? -10.316 19.155 -2.514 1.00 84.81 89 ARG A CA 1
ATOM 711 C C . ARG A 1 89 ? -11.834 19.355 -2.595 1.00 84.81 89 ARG A C 1
ATOM 713 O O . ARG A 1 89 ? -12.310 20.433 -2.260 1.00 84.81 89 ARG A O 1
ATOM 720 N N . GLU A 1 90 ? -12.569 18.351 -3.064 1.00 86.31 90 GLU A N 1
ATOM 721 C CA . GLU A 1 90 ? -13.981 18.469 -3.438 1.00 86.31 90 GLU A CA 1
ATOM 722 C C . GLU A 1 90 ? -14.917 17.792 -2.433 1.00 86.31 90 GLU A C 1
ATOM 724 O O . GLU A 1 90 ? -16.027 18.274 -2.208 1.00 86.31 90 GLU A O 1
ATOM 729 N N . LYS A 1 91 ? -14.485 16.686 -1.814 1.00 89.44 91 LYS A N 1
ATOM 730 C CA . LYS A 1 91 ? -15.319 15.898 -0.899 1.00 89.44 91 LYS A CA 1
ATOM 731 C C . LYS A 1 91 ? -14.502 15.177 0.170 1.00 89.44 91 LYS A C 1
ATOM 733 O O . LYS A 1 91 ? -13.312 14.919 0.003 1.00 89.44 91 LYS A O 1
ATOM 738 N N . LYS A 1 92 ? -15.178 14.791 1.253 1.00 93.31 92 LYS A N 1
ATOM 739 C CA . LYS A 1 92 ? -14.703 13.699 2.112 1.00 93.31 92 LYS A CA 1
ATOM 740 C C . LYS A 1 92 ? -14.883 12.374 1.383 1.00 93.31 92 LYS A C 1
ATOM 742 O O . LYS A 1 92 ? -15.888 12.210 0.690 1.00 93.31 92 LYS A O 1
ATOM 747 N N . LEU A 1 93 ? -13.930 11.466 1.558 1.00 93.31 93 LEU A N 1
ATOM 748 C CA . LEU A 1 93 ? -14.034 10.132 0.982 1.00 93.31 93 LEU A CA 1
ATOM 749 C C . LEU A 1 93 ? -15.047 9.297 1.760 1.00 93.31 93 LEU A C 1
ATOM 751 O O . LEU A 1 93 ? -15.227 9.453 2.970 1.00 93.31 93 LEU A O 1
ATOM 755 N N . GLN A 1 94 ? -15.701 8.402 1.036 1.00 93.25 94 GLN A N 1
ATOM 756 C CA . GLN A 1 94 ? -16.582 7.374 1.563 1.00 93.25 94 GLN A CA 1
ATOM 757 C C . GLN A 1 94 ? -15.984 5.993 1.307 1.00 93.25 94 GLN A C 1
ATOM 759 O O . GLN A 1 94 ? -15.060 5.823 0.519 1.00 93.25 94 GLN A O 1
ATOM 764 N N . LEU A 1 95 ? -16.554 4.974 1.947 1.00 93.06 95 LEU A N 1
ATOM 765 C CA . LEU A 1 95 ? -16.097 3.597 1.776 1.00 93.06 95 LEU A CA 1
ATOM 766 C C . LEU A 1 95 ? -16.147 3.115 0.317 1.00 93.06 95 LEU A C 1
ATOM 768 O O . LEU A 1 95 ? -15.307 2.323 -0.083 1.00 93.06 95 LEU A O 1
ATOM 772 N N . LEU A 1 96 ? -17.145 3.552 -0.456 1.00 93.06 96 LEU A N 1
ATOM 773 C CA . LEU A 1 96 ? -17.279 3.147 -1.857 1.00 93.06 96 LEU A CA 1
ATOM 774 C C . LEU A 1 96 ? -16.222 3.777 -2.764 1.00 93.06 96 LEU A C 1
ATOM 776 O O . LEU A 1 96 ? -15.895 3.157 -3.766 1.00 93.06 96 LEU A O 1
ATOM 780 N N . ASP A 1 97 ? -15.705 4.949 -2.388 1.00 93.69 97 ASP A N 1
ATOM 781 C CA . ASP A 1 97 ? -14.637 5.621 -3.129 1.00 93.69 97 ASP A CA 1
ATOM 782 C C . ASP A 1 97 ? -13.367 4.754 -3.080 1.00 93.69 97 ASP A C 1
ATOM 784 O O . ASP A 1 97 ? -12.831 4.381 -4.105 1.00 93.69 97 ASP A O 1
ATOM 788 N N . VAL A 1 98 ? -12.988 4.256 -1.895 1.00 94.69 98 VAL A N 1
ATOM 789 C CA . VAL A 1 98 ? -11.789 3.404 -1.727 1.00 94.69 98 VAL A CA 1
ATOM 790 C C . VAL A 1 98 ? -11.956 1.947 -2.194 1.00 94.69 98 VAL A C 1
ATOM 792 O O . VAL A 1 98 ? -11.197 1.071 -1.778 1.00 94.69 98 VAL A O 1
ATOM 795 N N . LEU A 1 99 ? -13.020 1.631 -2.934 1.00 95.88 99 LEU A N 1
ATOM 796 C CA . LEU A 1 99 ? -13.346 0.266 -3.370 1.00 95.88 99 LEU A CA 1
ATOM 797 C C . LEU A 1 99 ? -13.644 0.150 -4.866 1.00 95.88 99 LEU A C 1
ATOM 799 O O . LEU A 1 99 ? -13.965 -0.952 -5.335 1.00 95.88 99 LEU A O 1
ATOM 803 N N . ASP A 1 100 ? -13.582 1.258 -5.597 1.00 93.25 100 ASP A N 1
ATOM 804 C CA . ASP A 1 100 ? -13.781 1.286 -7.040 1.00 93.25 100 ASP A CA 1
ATOM 805 C C . ASP A 1 100 ? -12.454 1.069 -7.797 1.00 93.25 100 ASP A C 1
ATOM 807 O O . ASP A 1 100 ? -11.479 0.560 -7.238 1.00 93.25 100 ASP A O 1
ATOM 811 N N . ASP A 1 101 ? -12.430 1.283 -9.111 1.00 91.50 101 ASP A N 1
ATOM 812 C CA . ASP A 1 101 ? -11.231 1.166 -9.944 1.00 91.50 101 ASP A CA 1
ATOM 813 C C . ASP A 1 101 ? -10.484 2.491 -10.169 1.00 91.50 101 ASP A C 1
ATOM 815 O O . ASP A 1 101 ? -9.369 2.453 -10.711 1.00 91.50 101 ASP A O 1
ATOM 819 N N . ASP A 1 102 ? -11.031 3.638 -9.750 1.00 91.50 102 ASP A N 1
ATOM 820 C CA . ASP A 1 102 ? -10.356 4.938 -9.807 1.00 91.50 102 ASP A CA 1
ATOM 821 C C . ASP A 1 102 ? -9.500 5.155 -8.561 1.00 91.50 102 ASP A C 1
ATOM 823 O O . ASP A 1 102 ? -9.836 5.881 -7.638 1.00 91.50 102 ASP A O 1
ATOM 827 N N . ILE A 1 103 ? -8.288 4.613 -8.594 1.00 91.94 103 ILE A N 1
ATOM 828 C CA . ILE A 1 103 ? -7.372 4.630 -7.446 1.00 91.94 103 ILE A CA 1
ATOM 829 C C . ILE A 1 103 ? -6.824 6.028 -7.083 1.00 91.94 103 ILE A C 1
ATOM 831 O O . ILE A 1 103 ? -5.890 6.141 -6.282 1.00 91.94 103 ILE A O 1
ATOM 835 N N . LYS A 1 104 ? -7.297 7.104 -7.721 1.00 90.44 104 LYS A N 1
ATOM 836 C CA . LYS A 1 104 ? -6.791 8.462 -7.499 1.00 90.44 104 LYS A CA 1
ATOM 837 C C . LYS A 1 104 ? -7.053 8.926 -6.074 1.00 90.44 104 LYS A C 1
ATOM 839 O O . LYS A 1 104 ? -6.155 9.484 -5.438 1.00 90.44 104 LYS A O 1
ATOM 844 N N . ASP A 1 105 ? -8.275 8.760 -5.590 1.00 91.19 105 ASP A N 1
ATOM 845 C CA . ASP A 1 105 ? -8.653 9.161 -4.240 1.00 91.19 105 ASP A CA 1
ATOM 846 C C . ASP A 1 105 ? -8.186 8.139 -3.193 1.00 91.19 105 ASP A C 1
ATOM 848 O O . ASP A 1 105 ? -7.696 8.579 -2.147 1.00 91.19 105 ASP A O 1
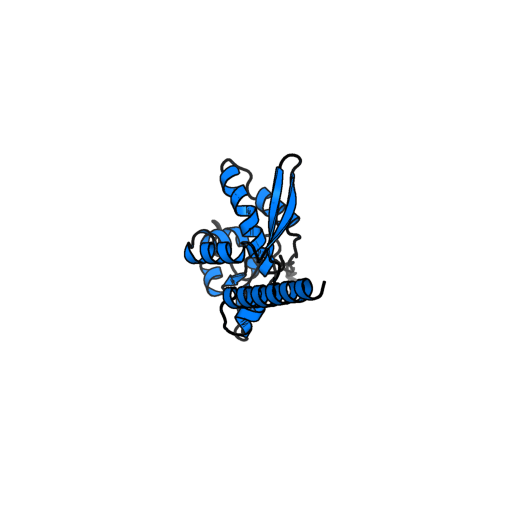ATOM 852 N N . ASP A 1 106 ? -8.142 6.837 -3.507 1.00 93.69 106 ASP A N 1
ATOM 853 C CA . ASP A 1 106 ? -7.392 5.827 -2.736 1.00 93.69 106 ASP A CA 1
ATOM 854 C C . ASP A 1 106 ? -5.968 6.303 -2.462 1.00 93.69 106 ASP A C 1
ATOM 856 O O . ASP A 1 106 ? -5.496 6.283 -1.323 1.00 93.69 106 ASP A O 1
ATOM 860 N N . PHE A 1 107 ? -5.274 6.760 -3.507 1.00 91.12 107 PHE A N 1
ATOM 861 C CA . PHE A 1 107 ? -3.891 7.201 -3.407 1.00 91.12 107 PHE A CA 1
ATOM 862 C C . PHE A 1 107 ? -3.752 8.497 -2.599 1.00 91.12 107 PHE A C 1
ATOM 864 O O . PHE A 1 107 ? -2.844 8.641 -1.777 1.00 91.12 107 PHE A O 1
ATOM 871 N N . MET A 1 108 ? -4.682 9.442 -2.761 1.00 90.62 108 MET A N 1
ATOM 872 C CA . MET A 1 108 ? -4.731 10.637 -1.911 1.00 90.62 108 MET A CA 1
ATOM 873 C C . MET A 1 108 ? -4.945 10.283 -0.436 1.00 90.62 108 MET A C 1
ATOM 875 O O . MET A 1 108 ? -4.348 10.921 0.436 1.00 90.62 108 MET A O 1
ATOM 879 N N . CYS A 1 109 ? -5.775 9.283 -0.153 1.00 94.38 109 CYS A N 1
ATOM 880 C CA . CYS A 1 109 ? -6.032 8.807 1.199 1.00 94.38 109 CYS A CA 1
ATOM 881 C C . CYS A 1 109 ? -4.815 8.069 1.768 1.00 94.38 109 CYS A C 1
ATOM 883 O O . CYS A 1 109 ? -4.390 8.374 2.882 1.00 94.38 109 CYS A O 1
ATOM 885 N N . PHE A 1 110 ? -4.174 7.203 0.975 1.00 94.44 110 PHE A N 1
ATOM 886 C CA . PHE A 1 110 ? -2.888 6.579 1.298 1.00 94.44 110 PHE A CA 1
ATOM 887 C C . PHE A 1 110 ? -1.852 7.623 1.725 1.00 94.44 110 PHE A C 1
ATOM 889 O O . PHE A 1 110 ? -1.224 7.471 2.775 1.00 94.44 110 PHE A O 1
ATOM 896 N N . ASN A 1 111 ? -1.729 8.725 0.981 1.00 91.38 111 ASN A N 1
ATOM 897 C CA . ASN A 1 111 ? -0.798 9.795 1.334 1.00 91.38 111 ASN A CA 1
ATOM 898 C C . ASN A 1 111 ? -1.111 10.402 2.707 1.00 91.38 111 ASN A C 1
ATOM 900 O O . ASN A 1 111 ? -0.212 10.613 3.519 1.00 91.38 111 ASN A O 1
ATOM 904 N N . GLN A 1 112 ? -2.391 10.658 2.984 1.00 93.06 112 GLN A N 1
ATOM 905 C CA . GLN A 1 112 ? -2.845 11.283 4.228 1.00 93.06 112 GLN A CA 1
ATOM 906 C C . GLN A 1 112 ? -2.648 10.382 5.451 1.00 93.06 112 GLN A C 1
ATOM 908 O O . GLN A 1 112 ? -2.231 10.873 6.499 1.00 93.06 112 GLN A O 1
ATOM 913 N N . VAL A 1 113 ? -2.931 9.082 5.330 1.00 95.06 113 VAL A N 1
ATOM 914 C CA . VAL A 1 113 ? -3.063 8.186 6.495 1.00 95.06 113 VAL A CA 1
ATOM 915 C C . VAL A 1 113 ? -1.950 7.154 6.620 1.00 95.06 113 VAL A C 1
ATOM 917 O O . VAL A 1 113 ? -1.770 6.601 7.703 1.00 95.06 113 VAL A O 1
ATOM 920 N N . ILE A 1 114 ? -1.203 6.876 5.551 1.00 94.00 114 ILE A N 1
ATOM 921 C CA . ILE A 1 114 ? -0.090 5.918 5.549 1.00 94.00 114 ILE A CA 1
ATOM 922 C C . ILE A 1 114 ? 1.226 6.644 5.279 1.00 94.00 114 ILE A C 1
ATOM 924 O O . ILE A 1 114 ? 2.080 6.649 6.161 1.00 94.00 114 ILE A O 1
ATOM 928 N N . GLN A 1 115 ? 1.389 7.292 4.119 1.00 91.38 115 GLN A N 1
ATOM 929 C CA . GLN A 1 115 ? 2.681 7.876 3.724 1.00 91.38 115 GLN A CA 1
ATOM 930 C C . GLN A 1 115 ? 3.153 8.972 4.686 1.00 91.38 115 GLN A C 1
ATOM 932 O O . GLN A 1 115 ? 4.316 8.989 5.078 1.00 91.38 115 GLN A O 1
ATOM 937 N N . ASN A 1 116 ? 2.251 9.854 5.118 1.00 91.19 116 ASN A N 1
ATOM 938 C CA . ASN A 1 116 ? 2.582 10.940 6.045 1.00 91.19 116 ASN A CA 1
ATOM 939 C C . ASN A 1 116 ? 2.669 10.495 7.516 1.00 91.19 116 ASN A C 1
ATOM 941 O O . ASN A 1 116 ? 2.947 11.313 8.393 1.00 91.19 116 ASN A O 1
ATOM 945 N N . ASN A 1 117 ? 2.435 9.214 7.816 1.00 94.69 117 ASN A N 1
ATOM 946 C CA . ASN A 1 117 ? 2.565 8.664 9.158 1.00 94.69 117 ASN A CA 1
ATOM 947 C C . ASN A 1 117 ? 3.865 7.856 9.268 1.00 94.69 117 ASN A C 1
ATOM 949 O O . ASN A 1 117 ? 3.953 6.732 8.774 1.00 94.69 117 ASN A O 1
ATOM 953 N N . ILE A 1 118 ? 4.853 8.409 9.979 1.00 94.81 118 ILE A N 1
ATOM 954 C CA . ILE A 1 118 ? 6.196 7.817 10.075 1.00 94.81 118 ILE A CA 1
ATOM 955 C C . ILE A 1 118 ? 6.196 6.385 10.634 1.00 94.81 118 ILE A C 1
ATOM 957 O O . ILE A 1 118 ? 6.987 5.551 10.207 1.00 94.81 118 ILE A O 1
ATOM 961 N N . LEU A 1 119 ? 5.291 6.065 11.563 1.00 96.06 119 LEU A N 1
ATOM 962 C CA . LEU A 1 119 ? 5.214 4.722 12.142 1.00 96.06 119 LEU A CA 1
ATOM 963 C C . LEU A 1 119 ? 4.668 3.717 11.126 1.00 96.06 119 LEU A C 1
ATOM 965 O O . LEU A 1 119 ? 5.191 2.611 11.013 1.00 96.06 119 LEU A O 1
ATOM 969 N N . ARG A 1 120 ? 3.643 4.110 10.363 1.00 95.12 120 ARG A N 1
ATOM 970 C CA . ARG A 1 120 ? 3.025 3.248 9.348 1.00 95.12 120 ARG A CA 1
ATOM 971 C C . ARG A 1 120 ? 3.947 3.029 8.157 1.00 95.12 120 ARG A C 1
ATOM 973 O O . ARG A 1 120 ? 4.073 1.895 7.704 1.00 95.12 120 ARG A O 1
ATOM 980 N N . ILE A 1 121 ? 4.616 4.076 7.676 1.00 95.00 121 ILE A N 1
ATOM 981 C CA . ILE A 1 121 ? 5.534 3.930 6.544 1.00 95.00 121 ILE A CA 1
ATOM 982 C C . ILE A 1 121 ? 6.767 3.098 6.922 1.00 95.00 121 ILE A C 1
ATOM 984 O O . ILE A 1 121 ? 7.116 2.198 6.169 1.00 95.00 121 ILE A O 1
ATOM 988 N N . ASN A 1 122 ? 7.349 3.286 8.116 1.00 95.94 122 ASN A N 1
ATOM 989 C CA . ASN A 1 122 ? 8.483 2.474 8.582 1.00 95.94 122 ASN A CA 1
ATOM 990 C C . ASN A 1 122 ? 8.107 1.000 8.772 1.00 95.94 122 ASN A C 1
ATOM 992 O O . ASN A 1 122 ? 8.909 0.103 8.514 1.00 95.94 122 ASN A O 1
ATOM 996 N N . PHE A 1 123 ? 6.882 0.739 9.228 1.00 96.25 123 PHE A N 1
ATOM 997 C CA . PHE A 1 123 ? 6.359 -0.616 9.321 1.00 96.25 123 PHE A CA 1
ATOM 998 C C . PHE A 1 123 ? 6.299 -1.285 7.942 1.00 96.25 123 PHE A C 1
ATOM 1000 O O . PHE A 1 123 ? 6.811 -2.392 7.775 1.00 96.25 123 PHE A O 1
ATOM 1007 N N . PHE A 1 124 ? 5.746 -0.601 6.937 1.00 97.00 124 PHE A N 1
ATOM 1008 C CA . PHE A 1 124 ? 5.708 -1.141 5.581 1.00 97.00 124 PHE A CA 1
ATOM 1009 C C . PHE A 1 124 ? 7.087 -1.244 4.940 1.00 97.00 124 PHE A C 1
ATOM 1011 O O .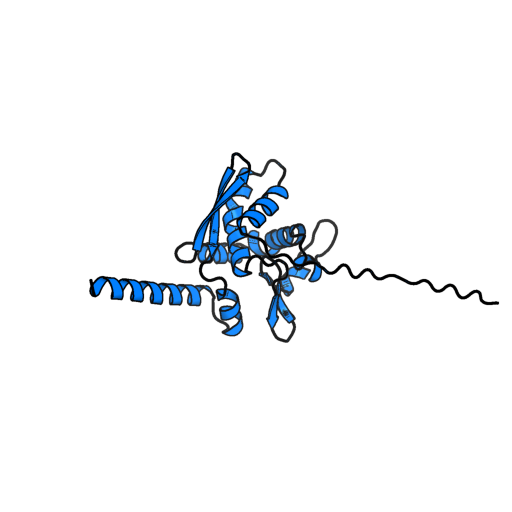 PHE A 1 124 ? 7.328 -2.229 4.258 1.00 97.00 124 PHE A O 1
ATOM 1018 N N . ASP A 1 125 ? 8.001 -0.309 5.187 1.00 96.06 125 ASP A N 1
ATOM 1019 C CA . ASP A 1 125 ? 9.378 -0.374 4.683 1.00 96.06 125 ASP A CA 1
ATOM 1020 C C . ASP A 1 125 ? 10.089 -1.661 5.140 1.00 96.06 125 ASP A C 1
ATOM 1022 O O . ASP A 1 125 ? 10.699 -2.375 4.339 1.00 96.06 125 ASP A O 1
ATOM 1026 N N . LYS A 1 126 ? 9.894 -2.046 6.410 1.00 96.25 126 LYS A N 1
ATOM 1027 C CA . LYS A 1 126 ? 10.400 -3.312 6.959 1.00 96.25 126 LYS A CA 1
ATOM 1028 C C . LYS A 1 126 ? 9.771 -4.535 6.285 1.00 96.25 126 LYS A C 1
ATOM 1030 O O . LYS A 1 126 ? 10.484 -5.477 5.943 1.00 96.25 126 LYS A O 1
ATOM 1035 N N . LEU A 1 127 ? 8.448 -4.547 6.117 1.00 97.12 127 LEU A N 1
ATOM 1036 C CA . LEU A 1 127 ? 7.734 -5.663 5.481 1.00 97.12 127 LEU A CA 1
ATOM 1037 C C . LEU A 1 127 ? 8.070 -5.781 3.986 1.00 97.12 127 LEU A C 1
ATOM 1039 O O . LEU A 1 127 ? 8.194 -6.882 3.455 1.00 97.12 127 LEU A O 1
ATOM 1043 N N . CYS A 1 128 ? 8.284 -4.646 3.327 1.00 97.56 128 CYS A N 1
ATOM 1044 C CA . CYS A 1 128 ? 8.610 -4.521 1.912 1.00 97.56 128 CYS A CA 1
ATOM 1045 C C . CYS A 1 128 ? 10.112 -4.619 1.613 1.00 97.56 128 CYS A C 1
ATOM 1047 O O . CYS A 1 128 ? 10.570 -4.179 0.558 1.00 97.56 128 CYS A O 1
ATOM 1049 N N . SER A 1 129 ? 10.878 -5.237 2.508 1.00 96.00 129 SER A N 1
ATOM 1050 C CA . SER A 1 129 ? 12.314 -5.447 2.358 1.00 96.00 129 SER A CA 1
ATOM 1051 C C . SER A 1 129 ? 12.661 -6.939 2.296 1.00 96.00 129 SER A C 1
ATOM 1053 O O . SER A 1 129 ? 11.909 -7.782 2.798 1.00 96.00 129 SER A O 1
ATOM 1055 N N . PRO A 1 130 ? 13.799 -7.315 1.678 1.00 95.38 130 PRO A N 1
ATOM 1056 C CA . PRO A 1 130 ? 14.306 -8.681 1.761 1.00 95.38 130 PRO A CA 1
ATOM 1057 C C . PRO A 1 130 ? 14.423 -9.148 3.225 1.00 95.38 130 PRO A C 1
ATOM 1059 O O . PRO A 1 130 ? 14.783 -8.343 4.085 1.00 95.38 130 PRO A O 1
ATOM 1062 N N . PRO A 1 131 ? 14.147 -10.430 3.526 1.00 94.94 131 PRO A N 1
ATOM 1063 C CA . PRO A 1 131 ? 13.897 -11.534 2.593 1.00 94.94 131 PRO A CA 1
ATOM 1064 C C . PRO A 1 131 ? 12.419 -11.713 2.195 1.00 94.94 131 PRO A C 1
ATOM 1066 O O . PRO A 1 131 ? 12.077 -12.704 1.560 1.00 94.94 131 PRO A O 1
ATOM 1069 N N . TYR A 1 132 ? 11.525 -10.789 2.553 1.00 96.75 132 TYR A N 1
ATOM 1070 C CA . TYR A 1 132 ? 10.070 -10.995 2.454 1.00 96.75 132 TYR A CA 1
ATOM 1071 C C . TYR A 1 132 ? 9.460 -10.647 1.091 1.00 96.75 132 TYR A C 1
ATOM 1073 O O . TYR A 1 132 ? 8.255 -10.811 0.866 1.00 96.75 132 TYR A O 1
ATOM 1081 N N . VAL A 1 133 ? 10.293 -10.173 0.170 1.00 97.38 133 VAL A N 1
ATOM 1082 C CA . VAL A 1 133 ? 9.892 -9.639 -1.128 1.00 97.38 133 VAL A CA 1
ATOM 1083 C C . VAL A 1 133 ? 10.748 -10.205 -2.248 1.00 97.38 133 VAL A C 1
ATOM 1085 O O . VAL A 1 133 ? 11.885 -10.632 -2.047 1.00 97.38 133 VAL A O 1
ATOM 1088 N N . ARG A 1 134 ? 10.212 -10.139 -3.462 1.00 96.56 134 ARG A N 1
ATOM 1089 C CA . ARG A 1 134 ? 10.927 -10.415 -4.707 1.00 96.56 134 ARG A CA 1
ATOM 1090 C C . ARG A 1 134 ? 10.909 -9.185 -5.606 1.00 96.56 134 ARG A C 1
ATOM 1092 O O . ARG A 1 134 ? 9.969 -8.392 -5.576 1.00 96.56 134 ARG A O 1
ATOM 1099 N N . TYR A 1 135 ? 11.930 -9.057 -6.446 1.00 96.75 135 TYR A N 1
ATOM 1100 C CA . TYR A 1 135 ? 11.997 -7.976 -7.424 1.00 96.75 135 TYR A CA 1
ATOM 1101 C C . TYR A 1 135 ? 11.296 -8.361 -8.725 1.00 96.75 135 TYR A C 1
ATOM 1103 O O . TYR A 1 135 ? 11.545 -9.431 -9.284 1.00 96.75 135 TYR A O 1
ATOM 1111 N N . VAL A 1 136 ? 10.460 -7.460 -9.237 1.00 94.88 136 VAL A N 1
ATOM 1112 C CA . VAL A 1 136 ? 9.758 -7.617 -10.516 1.00 94.88 136 VAL A CA 1
ATOM 1113 C C . VAL A 1 136 ? 10.188 -6.486 -11.453 1.00 94.88 136 VAL A C 1
ATOM 1115 O O . VAL A 1 136 ? 9.936 -5.319 -11.147 1.00 94.88 136 VAL A O 1
ATOM 1118 N N . PRO A 1 137 ? 10.851 -6.775 -12.588 1.00 94.38 137 PRO A N 1
ATOM 1119 C CA . PRO A 1 137 ? 11.190 -5.735 -13.550 1.00 94.38 137 PRO A CA 1
ATOM 1120 C C . PRO A 1 137 ? 9.912 -5.196 -14.199 1.00 94.38 137 PRO A C 1
ATOM 1122 O O . PRO A 1 137 ? 9.069 -5.964 -14.662 1.00 94.38 137 PRO A O 1
ATOM 1125 N N . CYS A 1 138 ? 9.780 -3.876 -14.261 1.00 93.69 138 CYS A N 1
ATOM 1126 C CA . CYS A 1 138 ? 8.656 -3.206 -14.900 1.00 93.69 138 CYS A CA 1
ATOM 1127 C C . CYS A 1 138 ? 9.148 -2.069 -15.787 1.00 93.69 138 CYS A C 1
ATOM 1129 O O . CYS A 1 138 ? 10.009 -1.279 -15.399 1.00 93.69 138 CYS A O 1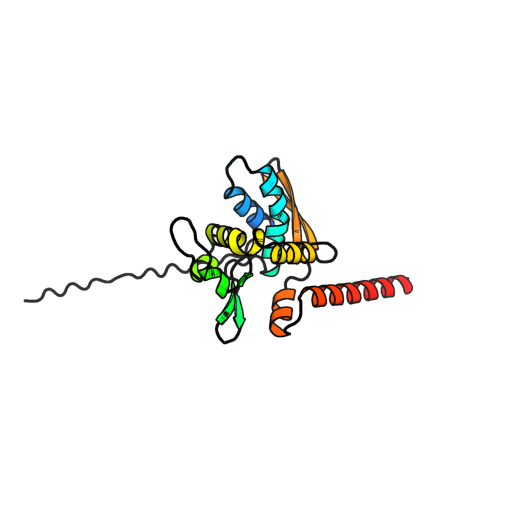
ATOM 1131 N N . ARG A 1 139 ? 8.585 -1.986 -16.989 1.00 90.62 139 ARG A N 1
ATOM 1132 C CA . ARG A 1 139 ? 8.839 -0.903 -17.935 1.00 90.62 139 ARG A CA 1
ATOM 1133 C C . ARG A 1 139 ? 7.709 0.118 -17.806 1.00 90.62 139 ARG A C 1
ATOM 1135 O O . ARG A 1 139 ? 6.600 -0.166 -18.242 1.00 90.62 139 ARG A O 1
ATOM 1142 N N . LEU A 1 140 ? 7.997 1.275 -17.206 1.00 84.62 140 LEU A N 1
ATOM 1143 C CA . LEU A 1 140 ? 7.010 2.346 -16.995 1.00 84.62 140 LEU A CA 1
ATOM 1144 C C . LEU A 1 140 ? 6.816 3.229 -18.235 1.00 84.62 140 LEU A C 1
ATOM 1146 O O . LEU A 1 140 ? 5.799 3.905 -18.362 1.00 84.62 140 LEU A O 1
ATOM 1150 N N . ASP A 1 141 ? 7.817 3.297 -19.110 1.00 80.38 141 ASP A N 1
ATOM 1151 C CA . ASP A 1 141 ? 7.744 3.835 -20.473 1.00 80.38 141 ASP A CA 1
ATOM 1152 C C . ASP A 1 141 ? 8.950 3.336 -21.293 1.00 80.38 141 ASP A C 1
ATOM 1154 O O . ASP A 1 141 ? 9.680 2.441 -20.868 1.00 80.38 141 ASP A O 1
ATOM 1158 N N . ASN A 1 142 ? 9.173 3.906 -22.479 1.00 80.00 142 ASN A N 1
ATOM 1159 C CA . ASN A 1 142 ? 10.261 3.511 -23.374 1.00 80.00 142 ASN A CA 1
ATOM 1160 C C . ASN A 1 142 ? 11.676 3.708 -22.794 1.00 80.00 142 ASN A C 1
ATOM 1162 O O . ASN A 1 142 ? 12.612 3.096 -23.307 1.00 80.00 142 ASN A O 1
ATOM 1166 N N . TYR A 1 143 ? 11.846 4.519 -21.748 1.00 79.06 143 TYR A N 1
ATOM 1167 C CA . TYR A 1 143 ? 13.148 4.906 -21.193 1.00 79.06 143 TYR A CA 1
ATOM 1168 C C . TYR A 1 143 ? 13.326 4.511 -19.721 1.00 79.06 143 TYR A C 1
ATOM 1170 O O . TYR A 1 143 ? 14.458 4.403 -19.252 1.00 79.06 143 TYR A O 1
ATOM 1178 N N . ILE A 1 144 ? 12.235 4.261 -18.997 1.00 81.62 144 ILE A N 1
ATOM 1179 C CA . ILE A 1 144 ? 12.239 4.018 -17.555 1.00 81.62 144 ILE A CA 1
ATOM 1180 C C . ILE A 1 144 ? 11.906 2.552 -17.271 1.00 81.62 144 ILE A C 1
ATOM 1182 O O . ILE A 1 144 ? 10.770 2.096 -17.434 1.00 81.62 144 ILE A O 1
ATOM 1186 N N . ILE A 1 145 ? 12.911 1.821 -16.786 1.00 87.31 145 ILE A N 1
ATOM 1187 C CA . ILE A 1 145 ? 12.751 0.485 -16.208 1.00 87.31 145 ILE A CA 1
ATOM 1188 C C . ILE A 1 145 ? 12.990 0.590 -14.706 1.00 87.31 145 ILE A C 1
ATOM 1190 O O . ILE A 1 145 ? 14.069 0.987 -14.270 1.00 87.31 145 ILE A O 1
ATOM 1194 N N . VAL A 1 146 ? 11.994 0.193 -13.921 1.00 89.56 146 VAL A N 1
ATOM 1195 C CA . VAL A 1 146 ? 12.071 0.145 -12.459 1.00 89.56 146 VAL A CA 1
ATOM 1196 C C . VAL A 1 146 ? 12.048 -1.299 -11.974 1.00 89.56 146 VAL A C 1
ATOM 1198 O O . VAL A 1 146 ? 11.460 -2.183 -12.604 1.00 89.56 146 VAL A O 1
ATOM 1201 N N . LYS A 1 147 ? 12.684 -1.544 -10.828 1.00 93.44 147 LYS A N 1
ATOM 1202 C CA . LYS A 1 147 ? 12.538 -2.798 -10.085 1.00 93.44 147 LYS A CA 1
ATOM 1203 C C . LYS A 1 147 ? 11.435 -2.599 -9.055 1.00 93.44 147 LYS A C 1
ATOM 1205 O O . LYS A 1 147 ? 11.645 -1.916 -8.059 1.00 93.44 147 LYS A O 1
ATOM 1210 N N . LEU A 1 148 ? 10.263 -3.163 -9.320 1.00 95.88 148 LEU A N 1
ATOM 1211 C CA . LEU A 1 148 ? 9.169 -3.180 -8.356 1.00 95.88 148 LEU A CA 1
ATOM 1212 C C . LEU A 1 148 ? 9.453 -4.204 -7.262 1.00 95.88 148 LEU A C 1
ATOM 1214 O O . LEU A 1 148 ? 10.177 -5.178 -7.483 1.00 95.88 148 LEU A O 1
ATOM 1218 N N . ILE A 1 149 ? 8.853 -3.975 -6.102 1.00 97.12 149 ILE A N 1
ATOM 1219 C CA . ILE A 1 149 ? 8.921 -4.852 -4.940 1.00 97.12 149 ILE A CA 1
ATOM 1220 C C . ILE A 1 149 ? 7.565 -5.559 -4.827 1.00 97.12 149 ILE A C 1
ATOM 1222 O O . ILE A 1 149 ? 6.525 -4.904 -4.790 1.00 97.12 149 ILE A O 1
ATOM 1226 N N . ASP A 1 150 ? 7.571 -6.891 -4.816 1.00 97.50 150 ASP A N 1
ATOM 1227 C CA . ASP A 1 150 ? 6.369 -7.722 -4.682 1.00 97.50 150 ASP A CA 1
ATOM 1228 C C . ASP A 1 150 ? 6.496 -8.639 -3.452 1.00 97.50 150 ASP A C 1
ATOM 1230 O O . ASP A 1 150 ? 7.469 -9.397 -3.378 1.00 97.50 150 ASP A O 1
ATOM 1234 N N . PRO A 1 151 ? 5.555 -8.606 -2.491 1.00 98.00 151 PRO A N 1
ATOM 1235 C CA . PRO A 1 151 ? 5.570 -9.516 -1.352 1.00 98.00 151 PRO A CA 1
ATOM 1236 C C . PRO A 1 151 ? 5.498 -10.984 -1.775 1.00 98.00 151 PRO A C 1
ATOM 1238 O O . PRO A 1 151 ? 4.673 -11.369 -2.607 1.00 98.00 151 PRO A O 1
ATOM 1241 N N . ILE A 1 152 ? 6.324 -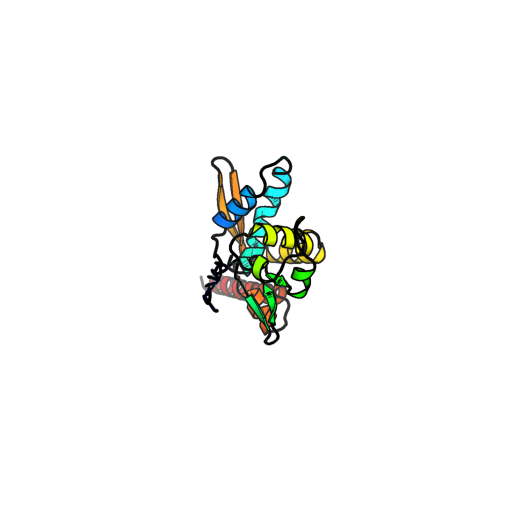11.824 -1.151 1.00 96.50 152 ILE A N 1
ATOM 1242 C CA . ILE A 1 152 ? 6.294 -13.281 -1.356 1.00 96.50 152 ILE A CA 1
ATOM 1243 C C . ILE A 1 152 ? 5.063 -13.886 -0.662 1.00 96.50 152 ILE A C 1
ATOM 1245 O O . ILE A 1 152 ? 4.368 -14.725 -1.231 1.00 96.50 152 ILE A O 1
ATOM 1249 N N . HIS A 1 153 ? 4.760 -13.419 0.552 1.00 96.06 153 HIS A N 1
ATOM 1250 C CA . HIS A 1 153 ? 3.664 -13.904 1.394 1.00 96.06 153 HIS A CA 1
ATOM 1251 C C . HIS A 1 153 ? 2.552 -12.856 1.519 1.00 96.06 153 HIS A C 1
ATOM 1253 O O . HIS A 1 153 ? 2.519 -12.063 2.461 1.00 96.06 153 HIS A O 1
ATOM 1259 N N . LYS A 1 154 ? 1.640 -12.836 0.544 1.00 95.81 154 LYS A N 1
ATOM 1260 C CA . LYS A 1 154 ? 0.561 -11.830 0.450 1.00 95.81 154 LYS A CA 1
ATOM 1261 C C . LYS A 1 154 ? -0.562 -12.033 1.465 1.00 95.81 154 LYS A C 1
ATOM 1263 O O . LYS A 1 154 ? -1.233 -11.081 1.839 1.00 95.81 154 LYS A O 1
ATOM 1268 N N . ASP A 1 155 ? -0.724 -13.256 1.948 1.00 95.06 155 ASP A N 1
ATOM 1269 C CA . ASP A 1 155 ? -1.728 -13.692 2.923 1.00 95.06 155 ASP A CA 1
ATOM 1270 C C . ASP A 1 155 ? -1.423 -13.261 4.370 1.00 95.06 155 ASP A C 1
ATOM 1272 O O . ASP A 1 155 ? -2.254 -13.439 5.259 1.00 95.06 155 ASP A O 1
ATOM 1276 N N . VAL A 1 156 ? -0.246 -12.676 4.629 1.00 95.75 156 VAL A N 1
ATOM 1277 C CA . VAL A 1 156 ? 0.219 -12.370 5.991 1.00 95.75 156 VAL A CA 1
ATOM 1278 C C . VAL A 1 156 ? -0.759 -11.494 6.779 1.00 95.75 156 VAL A C 1
ATOM 1280 O O . VAL A 1 156 ? -0.984 -11.744 7.959 1.00 95.75 156 VAL A O 1
ATOM 1283 N N . PHE A 1 157 ? -1.382 -10.504 6.135 1.00 95.19 157 PHE A N 1
ATOM 1284 C CA . PHE A 1 157 ? -2.314 -9.600 6.810 1.00 95.19 157 PHE A CA 1
ATOM 1285 C C . PHE A 1 157 ? -3.642 -10.272 7.150 1.00 95.19 157 PHE A C 1
ATOM 1287 O O . PHE A 1 157 ? -4.221 -9.958 8.181 1.00 95.19 157 PHE A O 1
ATOM 1294 N N . GLU A 1 158 ? -4.112 -11.203 6.321 1.00 94.56 158 GLU A N 1
ATOM 1295 C CA . GLU A 1 158 ? -5.324 -11.973 6.613 1.00 94.56 158 GLU A CA 1
ATOM 1296 C C . GLU A 1 158 ? -5.095 -12.899 7.813 1.00 94.56 158 GLU A C 1
ATOM 1298 O O . GLU A 1 158 ? -5.906 -12.957 8.733 1.00 94.56 158 GLU A O 1
ATOM 1303 N N . ILE A 1 159 ? -3.937 -13.563 7.859 1.00 94.44 159 ILE A N 1
ATOM 1304 C CA . ILE A 1 159 ? -3.560 -14.417 8.991 1.00 94.44 159 ILE A CA 1
ATOM 1305 C C . ILE A 1 159 ? -3.353 -13.587 10.258 1.00 94.44 159 ILE A C 1
ATOM 1307 O O . ILE A 1 159 ? -3.840 -13.977 11.315 1.00 94.44 159 ILE A O 1
ATOM 1311 N N . SER A 1 160 ? -2.639 -12.464 10.153 1.00 94.25 160 SER A N 1
ATOM 1312 C CA . SER A 1 160 ? -2.402 -11.521 11.251 1.00 94.25 160 SER A CA 1
ATOM 1313 C C . SER A 1 160 ? -3.716 -11.026 11.845 1.00 94.25 160 SER A C 1
ATOM 1315 O O . SER A 1 160 ? -3.878 -11.065 13.060 1.00 94.25 160 SER A O 1
ATOM 1317 N N . PHE A 1 161 ? -4.673 -10.651 10.995 1.00 93.00 161 PHE A N 1
ATOM 1318 C CA . PHE A 1 161 ? -5.997 -10.209 11.415 1.00 93.00 161 PHE A CA 1
ATOM 1319 C C . PHE A 1 161 ? -6.774 -11.316 12.134 1.00 93.00 161 PHE A C 1
ATOM 1321 O O . PHE A 1 161 ? -7.291 -11.090 13.220 1.00 93.00 161 PHE A O 1
ATOM 1328 N N . ASN A 1 162 ? -6.792 -12.534 11.584 1.00 91.62 162 ASN A N 1
ATOM 1329 C CA . ASN A 1 162 ? -7.538 -13.657 12.165 1.00 91.62 162 ASN A CA 1
ATOM 1330 C C . ASN A 1 162 ? -6.920 -14.212 13.457 1.00 91.62 162 ASN A C 1
ATOM 1332 O O . ASN A 1 162 ? -7.629 -14.776 14.287 1.00 91.62 162 ASN A O 1
ATOM 1336 N N . LYS A 1 163 ? -5.593 -14.131 13.598 1.00 93.25 163 LYS A N 1
ATOM 1337 C CA . LYS A 1 163 ? -4.859 -14.641 14.767 1.00 93.25 163 LYS A CA 1
ATOM 1338 C C . LYS A 1 163 ? -4.520 -13.561 15.790 1.00 93.25 163 LYS A C 1
ATOM 1340 O O . LYS A 1 163 ? -3.970 -13.904 16.830 1.00 93.25 163 LYS A O 1
ATOM 1345 N N . GLU A 1 164 ? -4.801 -12.298 15.479 1.00 91.06 164 GLU A N 1
ATOM 1346 C CA . GLU A 1 164 ? -4.446 -11.134 16.295 1.00 91.06 164 GLU A CA 1
ATOM 1347 C C . GLU A 1 164 ? -2.942 -11.081 16.642 1.00 91.06 164 GLU A C 1
ATOM 1349 O O . GLU A 1 164 ? -2.545 -10.839 17.780 1.00 91.06 164 GLU A O 1
ATOM 1354 N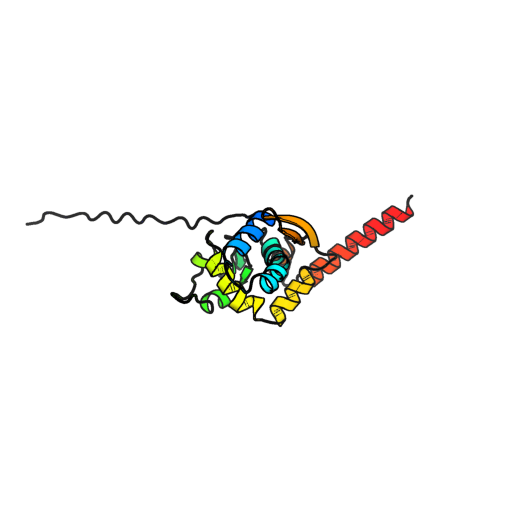 N . VAL A 1 165 ? -2.083 -11.324 15.646 1.00 94.81 165 VAL A N 1
ATOM 1355 C CA . VAL A 1 165 ? -0.611 -11.292 15.787 1.00 94.81 165 VAL A CA 1
ATOM 1356 C C . VAL A 1 165 ? 0.016 -10.284 14.831 1.00 94.81 165 VAL A C 1
ATOM 1358 O O . VAL A 1 165 ? -0.569 -9.981 13.792 1.00 94.81 165 VAL A O 1
ATOM 1361 N N . ASP A 1 166 ? 1.220 -9.788 15.127 1.00 94.31 166 ASP A N 1
ATOM 1362 C CA . ASP A 1 166 ? 1.934 -8.883 14.218 1.00 94.31 166 ASP A CA 1
ATOM 1363 C C . ASP A 1 166 ? 2.309 -9.625 12.916 1.00 94.31 166 ASP A C 1
ATOM 1365 O O . ASP A 1 166 ? 2.856 -10.734 12.965 1.00 94.31 166 ASP A O 1
ATOM 1369 N N . PRO A 1 167 ? 2.042 -9.059 11.723 1.00 94.94 167 PRO A N 1
ATOM 1370 C CA . PRO A 1 167 ? 2.409 -9.714 10.470 1.00 94.94 167 PRO A CA 1
ATOM 1371 C C . PRO A 1 167 ? 3.927 -9.900 10.321 1.00 94.94 167 PRO A C 1
ATOM 1373 O O . PRO A 1 167 ? 4.361 -10.837 9.651 1.00 94.94 167 PRO A O 1
ATOM 1376 N N . SER A 1 168 ? 4.746 -9.074 10.978 1.00 94.19 168 SER A N 1
ATOM 1377 C CA . SER A 1 168 ? 6.205 -9.234 11.020 1.00 94.19 168 SER A CA 1
ATOM 1378 C C . SER A 1 168 ? 6.617 -10.554 11.666 1.00 94.19 168 SER A C 1
ATOM 1380 O O . SER A 1 168 ? 7.575 -11.174 11.206 1.00 94.19 168 SER A O 1
ATOM 1382 N N . ASP A 1 169 ? 5.895 -11.001 12.696 1.00 95.06 169 ASP A N 1
ATOM 1383 C CA . ASP A 1 169 ? 6.198 -12.248 13.405 1.00 95.06 169 ASP A CA 1
ATOM 1384 C C . ASP A 1 169 ? 5.890 -13.461 12.521 1.00 95.06 169 ASP A C 1
ATOM 1386 O O . ASP A 1 169 ? 6.666 -14.417 12.460 1.00 95.06 169 ASP A O 1
ATOM 1390 N N . ILE A 1 170 ? 4.796 -13.395 11.752 1.00 94.94 170 ILE A N 1
ATOM 1391 C CA . ILE A 1 170 ? 4.440 -14.430 10.770 1.00 94.94 170 ILE A CA 1
ATOM 1392 C C . ILE A 1 170 ? 5.519 -14.534 9.686 1.00 94.94 170 ILE A C 1
ATOM 1394 O O . ILE A 1 170 ? 5.932 -15.640 9.330 1.00 94.94 170 ILE A O 1
ATOM 1398 N N . LEU A 1 171 ? 5.978 -13.398 9.149 1.00 93.94 171 LEU A N 1
ATOM 1399 C CA . LEU A 1 171 ? 7.024 -13.386 8.123 1.00 93.94 171 LEU A CA 1
ATOM 1400 C C . LEU A 1 171 ? 8.353 -13.926 8.654 1.00 93.94 171 LEU A C 1
ATOM 1402 O O . LEU A 1 171 ? 8.992 -14.730 7.975 1.00 93.94 171 LEU A O 1
ATOM 1406 N N . ALA A 1 172 ? 8.744 -13.527 9.866 1.00 93.00 172 ALA A N 1
ATOM 1407 C CA . ALA A 1 172 ? 9.961 -14.012 10.505 1.00 93.00 172 ALA A CA 1
ATOM 1408 C C . ALA A 1 172 ? 9.922 -15.535 10.708 1.00 93.00 172 ALA A C 1
ATOM 1410 O O . ALA A 1 172 ? 10.883 -16.219 10.358 1.00 93.00 172 ALA A O 1
ATOM 1411 N N . SER A 1 173 ? 8.794 -16.073 11.187 1.00 92.56 173 SER A N 1
ATOM 1412 C CA . SER A 1 173 ? 8.602 -17.520 11.357 1.00 92.56 173 SER A CA 1
ATOM 1413 C C . SER A 1 173 ? 8.734 -18.277 10.034 1.00 92.56 173 SER A C 1
ATOM 1415 O O . SER A 1 173 ? 9.476 -19.248 9.957 1.00 92.56 173 SER A O 1
ATOM 1417 N N . ARG A 1 174 ? 8.072 -17.816 8.964 1.00 91.56 174 ARG A N 1
ATOM 1418 C CA . ARG A 1 174 ? 8.130 -18.487 7.650 1.00 91.56 174 ARG A CA 1
ATOM 1419 C C . ARG A 1 174 ? 9.525 -18.471 7.038 1.00 91.56 174 ARG A C 1
ATOM 1421 O O . ARG A 1 174 ? 9.929 -19.427 6.373 1.00 91.56 174 ARG A O 1
ATOM 1428 N N . HIS A 1 175 ? 10.255 -17.376 7.237 1.00 90.06 175 HIS A N 1
ATOM 1429 C CA . HIS A 1 175 ? 11.631 -17.290 6.775 1.00 90.06 175 HIS A CA 1
ATOM 1430 C C . HIS A 1 175 ? 12.536 -18.274 7.527 1.00 90.06 175 HIS A C 1
ATOM 1432 O O . HIS A 1 175 ? 13.322 -18.966 6.879 1.00 90.06 175 HIS A O 1
ATOM 1438 N N . ALA A 1 176 ? 12.382 -18.386 8.852 1.00 87.69 176 ALA A N 1
ATOM 1439 C CA . ALA A 1 176 ? 13.116 -19.358 9.659 1.00 87.69 176 ALA A CA 1
ATOM 1440 C C . ALA A 1 176 ? 12.877 -20.794 9.157 1.00 87.69 176 ALA A C 1
ATOM 1442 O O . ALA A 1 176 ? 13.843 -21.471 8.805 1.00 87.69 176 ALA A O 1
ATOM 1443 N N . ASP A 1 177 ? 11.615 -21.197 8.977 1.00 83.62 177 ASP A N 1
ATOM 1444 C CA . ASP A 1 177 ? 11.250 -22.534 8.478 1.00 83.62 177 ASP A CA 1
ATOM 1445 C C . ASP A 1 177 ? 11.876 -22.836 7.102 1.00 83.62 177 ASP A C 1
ATOM 1447 O O . ASP A 1 177 ? 12.395 -23.927 6.853 1.00 83.62 177 ASP A O 1
ATOM 1451 N N . THR A 1 178 ? 11.868 -21.848 6.199 1.00 81.12 178 THR A N 1
ATOM 1452 C CA . THR A 1 178 ? 12.468 -21.994 4.863 1.00 81.12 178 THR A CA 1
ATOM 1453 C C . THR A 1 178 ? 13.984 -22.168 4.967 1.00 81.12 178 THR A C 1
ATOM 1455 O O . THR A 1 178 ? 14.541 -23.080 4.354 1.00 81.12 178 THR A O 1
ATOM 1458 N N . SER A 1 179 ? 14.651 -21.354 5.789 1.00 79.12 179 SER A N 1
ATOM 1459 C CA . SER A 1 179 ? 16.103 -21.422 5.979 1.00 79.12 179 SER A CA 1
ATOM 1460 C C . SER A 1 179 ? 16.566 -22.743 6.606 1.00 79.12 179 SER A C 1
ATOM 1462 O O . SER A 1 179 ? 17.593 -23.291 6.203 1.00 79.12 179 SER A O 1
ATOM 1464 N N . GLU A 1 180 ? 15.783 -23.306 7.532 1.00 76.56 180 GLU A N 1
ATOM 1465 C CA . GLU A 1 180 ? 16.043 -24.625 8.117 1.00 76.56 180 GLU A CA 1
ATOM 1466 C C . GLU A 1 180 ? 15.880 -25.741 7.080 1.00 76.56 180 GLU A C 1
ATOM 1468 O O . GLU A 1 180 ? 16.707 -26.655 7.020 1.00 76.56 180 GLU A O 1
ATOM 1473 N N . SER A 1 181 ? 14.864 -25.645 6.215 1.00 72.50 181 SER A N 1
ATOM 1474 C CA . SER A 1 181 ? 14.640 -26.621 5.143 1.00 72.50 181 SER A CA 1
ATOM 1475 C C . SER A 1 181 ? 15.759 -26.621 4.090 1.00 72.50 181 SER A C 1
ATOM 1477 O O . SER A 1 181 ? 16.217 -27.690 3.680 1.00 72.50 181 SER A O 1
ATOM 1479 N N . GLU A 1 182 ? 16.264 -25.445 3.703 1.00 71.94 182 GLU A N 1
ATOM 1480 C CA . GLU A 1 182 ? 17.395 -25.305 2.776 1.00 71.94 182 GLU A CA 1
ATOM 1481 C C . GLU A 1 182 ? 18.708 -25.775 3.414 1.00 71.94 182 GLU A C 1
ATOM 1483 O O . GLU A 1 182 ? 19.511 -26.454 2.770 1.00 71.94 182 GLU A O 1
ATOM 1488 N N . GLY A 1 183 ? 18.910 -25.474 4.701 1.00 64.62 183 GLY A N 1
ATOM 1489 C CA . GLY A 1 183 ? 20.033 -25.984 5.481 1.00 64.62 183 GLY A CA 1
ATOM 1490 C C . GLY A 1 183 ? 20.045 -27.511 5.525 1.00 64.62 183 GLY A C 1
ATOM 1491 O O . GLY A 1 183 ? 21.061 -28.119 5.200 1.00 64.62 183 GLY A O 1
ATOM 1492 N N . ALA A 1 184 ? 18.910 -28.139 5.843 1.00 59.00 184 ALA A N 1
ATOM 1493 C CA . ALA A 1 184 ? 18.780 -29.595 5.896 1.00 59.00 184 ALA A CA 1
ATOM 1494 C C . ALA A 1 184 ? 19.040 -30.270 4.538 1.00 59.00 184 ALA A C 1
ATOM 1496 O O . ALA A 1 184 ? 19.666 -31.328 4.497 1.00 59.00 184 ALA A O 1
ATOM 1497 N N . PHE A 1 185 ? 18.621 -29.657 3.427 1.00 58.75 185 PHE A N 1
ATOM 1498 C CA . PHE A 1 185 ? 18.860 -30.199 2.085 1.00 58.75 185 PHE A CA 1
ATOM 1499 C C . PHE A 1 185 ? 20.350 -30.176 1.696 1.00 58.75 185 PHE A C 1
ATOM 1501 O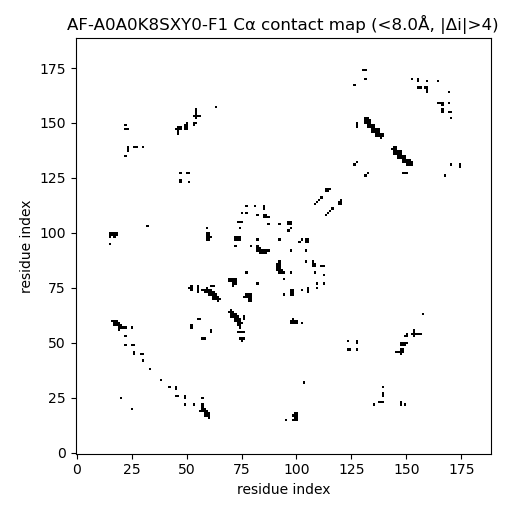 O . PHE A 1 185 ? 20.832 -31.094 1.036 1.00 58.75 185 PHE A O 1
ATOM 1508 N N . ASN A 1 186 ? 21.104 -29.178 2.167 1.00 58.81 186 ASN A N 1
ATOM 1509 C CA . ASN A 1 186 ? 22.537 -29.038 1.888 1.00 58.81 186 ASN A CA 1
ATOM 1510 C C . ASN A 1 186 ? 23.439 -29.992 2.699 1.00 58.81 186 ASN A C 1
ATOM 1512 O O . ASN A 1 186 ? 24.614 -30.126 2.368 1.00 58.81 186 ASN A O 1
ATOM 1516 N N . PHE A 1 187 ? 22.920 -30.671 3.731 1.00 55.22 187 PHE A N 1
ATOM 1517 C CA . PHE A 1 187 ? 23.668 -31.672 4.514 1.00 55.22 187 PHE A CA 1
ATOM 1518 C C . PHE A 1 187 ? 23.480 -33.120 4.029 1.00 55.22 187 PHE A C 1
ATOM 1520 O O . PHE A 1 187 ? 24.103 -34.028 4.578 1.00 55.22 187 PHE A O 1
ATOM 1527 N N . ILE A 1 188 ? 22.624 -33.353 3.028 1.00 56.12 188 ILE A N 1
ATOM 1528 C CA . ILE A 1 188 ? 22.312 -34.692 2.490 1.00 56.12 188 ILE A CA 1
ATOM 1529 C C . ILE A 1 188 ? 22.921 -34.882 1.076 1.00 56.12 188 ILE A C 1
ATOM 1531 O O . ILE A 1 188 ? 22.682 -35.899 0.427 1.00 56.12 188 ILE A O 1
ATOM 1535 N N . GLY A 1 189 ? 23.719 -33.917 0.596 1.00 43.84 189 GLY A N 1
ATOM 1536 C CA . GLY A 1 189 ? 24.395 -33.929 -0.712 1.00 43.84 189 GLY A CA 1
ATOM 1537 C C . GLY A 1 189 ? 25.835 -34.424 -0.679 1.00 43.84 189 GLY A C 1
ATOM 1538 O O . GLY A 1 189 ? 26.549 -34.104 0.297 1.00 43.84 189 GLY A O 1
#

Radius of gyration: 20.57 Å; Cα contacts (8 Å, |Δi|>4): 249; chains: 1; bounding box: 83×54×40 Å

pLDDT: mean 85.85, std 15.72, range [42.66, 98.31]

Sequence (189 aa):
DNMRRLVILLFMNALTHGRVFTPCELATTIKNYYHDSQFDEFVQNIPLIVCIAGYKNYNSSYRLTSEDGTGYYGLFGIHHSDINSCSTREKKLQLLDVLDDDIKDDFMCFNQVIQNNILRINFFDKLCSPPYVRYVPCRLDNYIIVKLIDPIHKDVFEISFNKEVDPSDILASRHADTSESEGAFNFIG